Protein AF-A0A7R9FKN2-F1 (afdb_monomer_lite)

pLDDT: mean 71.21, std 12.27, range [41.28, 88.56]

Organism: NCBI:txid61484

Structure (mmCIF, N/CA/C/O backbone):
data_AF-A0A7R9FKN2-F1
#
_entry.id   AF-A0A7R9FKN2-F1
#
loop_
_atom_site.group_PDB
_atom_site.id
_atom_site.type_symbol
_atom_site.label_atom_id
_atom_site.label_alt_id
_atom_site.label_comp_id
_atom_site.label_asym_id
_atom_site.label_entity_id
_atom_site.label_seq_id
_atom_site.pdbx_PDB_ins_code
_atom_site.Cartn_x
_atom_site.Cartn_y
_atom_site.Cartn_z
_atom_site.occupancy
_atom_site.B_iso_or_equiv
_atom_site.auth_seq_id
_atom_site.auth_comp_id
_atom_site.auth_asym_id
_atom_site.auth_atom_id
_atom_site.pdbx_PDB_model_num
ATOM 1 N N . MET A 1 1 ? -2.241 -6.017 13.979 1.00 52.56 1 MET A N 1
ATOM 2 C CA . MET A 1 1 ? -1.971 -4.805 14.782 1.00 52.56 1 MET A CA 1
ATOM 3 C C . MET A 1 1 ? -3.211 -3.937 15.007 1.00 52.56 1 MET A C 1
ATOM 5 O O . MET A 1 1 ? -3.580 -3.817 16.165 1.00 52.56 1 MET A O 1
ATOM 9 N N . PRO A 1 2 ? -3.924 -3.404 13.993 1.00 55.41 2 PRO A N 1
ATOM 10 C CA . PRO A 1 2 ? -5.001 -2.427 14.234 1.00 55.41 2 PRO A CA 1
ATOM 11 C C . PRO A 1 2 ? -6.199 -2.957 15.043 1.00 55.41 2 PRO A C 1
ATOM 13 O O . PRO A 1 2 ? -6.817 -2.191 15.770 1.00 55.41 2 PRO A O 1
ATOM 16 N N . LEU A 1 3 ? -6.490 -4.261 14.986 1.00 52.19 3 LEU A N 1
ATOM 17 C CA . LEU A 1 3 ? -7.578 -4.884 15.758 1.00 52.19 3 LEU A CA 1
ATOM 18 C C . LEU A 1 3 ? -7.345 -4.896 17.279 1.00 52.19 3 LEU A C 1
ATOM 20 O O . LEU A 1 3 ? -8.307 -4.914 18.036 1.00 52.19 3 LEU A O 1
ATOM 24 N N . VAL A 1 4 ? -6.086 -4.888 17.727 1.00 61.94 4 VAL A N 1
ATOM 25 C CA . VAL A 1 4 ? -5.733 -5.059 19.151 1.00 61.94 4 VAL A CA 1
ATOM 26 C C . VAL A 1 4 ? -5.465 -3.720 19.840 1.00 61.94 4 VAL A C 1
ATOM 28 O O . VAL A 1 4 ? -5.570 -3.627 21.057 1.00 61.94 4 VAL A O 1
ATOM 31 N N . ILE A 1 5 ? -5.173 -2.668 19.064 1.00 65.81 5 ILE A N 1
ATOM 32 C CA . ILE A 1 5 ? -4.892 -1.322 19.585 1.00 65.81 5 ILE A CA 1
ATOM 33 C C . ILE A 1 5 ? -6.036 -0.809 20.470 1.00 65.81 5 ILE A C 1
ATOM 35 O O . ILE A 1 5 ? -5.740 -0.436 21.595 1.00 65.81 5 ILE A O 1
ATOM 39 N N . PRO A 1 6 ? -7.328 -0.866 20.078 1.00 65.69 6 PRO A N 1
ATOM 40 C CA . PRO A 1 6 ? -8.408 -0.380 20.940 1.00 65.69 6 PRO A CA 1
ATOM 41 C C . PRO A 1 6 ? -8.509 -1.111 22.287 1.00 65.69 6 PRO A C 1
ATOM 43 O O . PRO A 1 6 ? -8.896 -0.502 23.281 1.00 65.69 6 PRO A O 1
ATOM 46 N N . ALA A 1 7 ? -8.161 -2.404 22.325 1.00 69.00 7 ALA A N 1
ATOM 47 C CA . ALA A 1 7 ? -8.133 -3.184 23.560 1.00 69.00 7 ALA A CA 1
ATOM 48 C C . ALA A 1 7 ? -6.971 -2.744 24.463 1.00 69.00 7 ALA A C 1
ATOM 50 O O . ALA A 1 7 ? -7.195 -2.437 25.629 1.00 69.00 7 ALA A O 1
ATOM 51 N N . ILE A 1 8 ? -5.769 -2.602 23.894 1.00 70.56 8 ILE A N 1
ATOM 52 C CA . ILE A 1 8 ? -4.564 -2.135 24.597 1.00 70.56 8 ILE A CA 1
ATOM 53 C C . ILE A 1 8 ? -4.753 -0.710 25.130 1.00 70.56 8 ILE A C 1
ATOM 55 O O . ILE A 1 8 ? -4.439 -0.432 26.281 1.00 70.56 8 ILE A O 1
ATOM 59 N N . THR A 1 9 ? -5.310 0.189 24.316 1.00 74.50 9 THR A N 1
ATOM 60 C CA . THR A 1 9 ? -5.597 1.575 24.701 1.00 74.50 9 THR A CA 1
ATOM 61 C C . THR A 1 9 ? -6.512 1.641 25.914 1.00 74.50 9 THR A C 1
ATOM 63 O O . THR A 1 9 ? -6.293 2.448 26.809 1.00 74.50 9 THR A O 1
ATOM 66 N N . LYS A 1 10 ? -7.534 0.781 25.947 1.00 72.00 10 LYS A N 1
ATOM 67 C CA . LYS A 1 10 ? -8.496 0.727 27.045 1.00 72.00 10 LYS A CA 1
ATOM 68 C C . LYS A 1 10 ? -7.897 0.111 28.311 1.00 72.00 10 LYS A C 1
ATOM 70 O O . LYS A 1 10 ? -8.230 0.548 29.403 1.00 72.00 10 LYS A O 1
ATOM 75 N N . GLU A 1 11 ? -7.053 -0.906 28.168 1.00 76.12 11 GLU A N 1
ATOM 76 C CA . GLU A 1 11 ? -6.418 -1.605 29.291 1.00 76.12 11 GLU A CA 1
ATOM 77 C C . GLU A 1 11 ? -5.320 -0.766 29.961 1.00 76.12 11 GLU A C 1
ATOM 79 O O . GLU A 1 11 ? -5.152 -0.825 31.175 1.00 76.12 11 GLU A O 1
ATOM 84 N N . LEU A 1 12 ? -4.612 0.052 29.179 1.00 81.44 12 LEU A N 1
ATOM 85 C CA . LEU A 1 12 ? -3.505 0.896 29.638 1.00 81.44 12 LEU A CA 1
ATOM 86 C C . LEU A 1 12 ? -3.892 2.374 29.853 1.00 81.44 12 LEU A C 1
ATOM 88 O O . LEU A 1 12 ? -3.005 3.194 30.071 1.00 81.44 12 LEU A O 1
ATOM 92 N N . ASP A 1 13 ? -5.186 2.710 29.769 1.00 82.62 13 ASP A N 1
ATOM 93 C CA . ASP A 1 13 ? -5.737 4.077 29.872 1.00 82.62 13 ASP A CA 1
ATOM 94 C C . ASP A 1 13 ? -5.002 5.107 28.988 1.00 82.62 13 ASP A C 1
ATOM 96 O O . ASP A 1 13 ? -4.687 6.229 29.384 1.00 82.62 13 ASP A O 1
ATOM 100 N N . LEU A 1 14 ? -4.675 4.693 27.762 1.00 79.50 14 LEU A N 1
ATOM 101 C CA . LEU A 1 14 ? -3.908 5.500 26.817 1.00 79.50 14 LEU A CA 1
ATOM 102 C C . LEU A 1 14 ? -4.808 6.495 26.086 1.00 79.50 14 LEU A C 1
ATOM 104 O O . LEU A 1 14 ? -5.960 6.210 25.744 1.00 79.50 14 LEU A O 1
ATOM 108 N N . SER A 1 15 ? -4.255 7.657 25.740 1.00 80.75 15 SER A N 1
ATOM 109 C CA . SER A 1 15 ? -4.977 8.627 24.923 1.00 80.75 15 SER A CA 1
ATOM 110 C C . SER A 1 15 ? -5.136 8.141 23.471 1.00 80.75 15 SER A C 1
ATOM 112 O O . SER A 1 15 ? -4.435 7.243 22.977 1.00 80.75 15 SER A O 1
ATOM 114 N N . LYS A 1 16 ? -6.052 8.773 22.719 1.00 72.31 16 LYS A N 1
ATOM 115 C CA . LYS A 1 16 ? -6.162 8.533 21.266 1.00 72.31 16 LYS A CA 1
ATOM 116 C C . LYS A 1 16 ? -4.861 8.884 20.531 1.00 72.31 16 LYS A C 1
ATOM 118 O O . LYS A 1 16 ? -4.531 8.233 19.541 1.00 72.31 16 LYS A O 1
ATOM 123 N N . THR A 1 17 ? -4.105 9.850 21.050 1.00 72.38 17 THR A N 1
ATOM 124 C CA . THR A 1 17 ? -2.798 10.270 20.528 1.00 72.38 17 THR A CA 1
ATOM 125 C C . THR A 1 17 ? -1.719 9.211 20.766 1.00 72.38 17 THR A C 1
ATOM 127 O O . THR A 1 17 ? -0.961 8.888 19.850 1.00 72.38 17 THR A O 1
ATOM 130 N N . ASP A 1 18 ? -1.696 8.586 21.944 1.00 75.25 18 ASP A N 1
ATOM 131 C CA . ASP A 1 18 ? -0.751 7.505 22.270 1.00 75.25 18 ASP A CA 1
ATOM 132 C C . ASP A 1 18 ? -1.010 6.265 21.410 1.00 75.25 18 ASP A C 1
ATOM 134 O O . ASP A 1 18 ? -0.092 5.662 20.857 1.00 75.25 18 ASP A O 1
ATOM 138 N N . SER A 1 19 ? -2.287 5.944 21.201 1.00 70.81 19 SER A N 1
ATOM 139 C CA . SER A 1 19 ? -2.722 4.869 20.300 1.00 70.81 19 SER A CA 1
ATOM 140 C C . SER A 1 19 ? -2.257 5.114 18.861 1.00 70.81 19 SER A C 1
ATOM 142 O O . SER A 1 19 ? -1.774 4.201 18.188 1.00 70.81 19 SER A O 1
ATOM 144 N N . GLY A 1 20 ? -2.361 6.367 18.403 1.00 68.94 20 GLY A N 1
ATOM 145 C CA . GLY A 1 20 ? -1.835 6.811 17.113 1.00 68.94 20 GLY A CA 1
ATOM 146 C C . GLY A 1 20 ? -0.312 6.690 17.018 1.00 68.94 20 GLY A C 1
ATOM 147 O O . GLY A 1 20 ? 0.207 6.322 15.967 1.00 68.94 20 GLY A O 1
ATOM 148 N N . THR A 1 21 ? 0.402 6.921 18.122 1.00 75.31 21 THR A N 1
ATOM 149 C CA . THR A 1 21 ? 1.868 6.805 18.205 1.00 75.31 21 THR A CA 1
ATOM 150 C C . THR A 1 21 ? 2.336 5.347 18.187 1.00 75.31 21 THR A C 1
ATOM 152 O O . THR A 1 21 ? 3.293 4.992 17.502 1.00 75.31 21 THR A O 1
ATOM 155 N N . ILE A 1 22 ? 1.626 4.452 18.874 1.00 75.38 22 ILE A N 1
ATOM 156 C CA . ILE A 1 22 ? 1.906 3.013 18.799 1.00 75.38 22 ILE A CA 1
ATOM 157 C C . ILE A 1 22 ? 1.669 2.515 17.371 1.00 75.38 22 ILE A C 1
ATOM 159 O O . ILE A 1 22 ? 2.511 1.808 16.815 1.00 75.38 22 ILE A O 1
ATOM 163 N N . LEU A 1 23 ? 0.567 2.929 16.739 1.00 68.50 23 LEU A N 1
ATOM 164 C CA . LEU A 1 23 ? 0.281 2.567 15.353 1.00 68.50 23 LEU A CA 1
ATOM 165 C C . LEU A 1 23 ? 1.315 3.156 14.372 1.00 68.50 23 LEU A C 1
ATOM 167 O O . LEU A 1 23 ? 1.651 2.501 13.387 1.00 68.50 23 LEU A O 1
ATOM 171 N N . SER A 1 24 ? 1.870 4.343 14.652 1.00 66.88 24 SER A N 1
ATOM 172 C CA . SER A 1 24 ? 2.903 4.970 13.817 1.00 66.88 24 SER A CA 1
ATOM 173 C C . SER A 1 24 ? 4.270 4.284 13.900 1.00 66.88 24 SER A C 1
ATOM 175 O O . SER A 1 24 ? 5.000 4.268 12.909 1.00 66.88 24 SER A O 1
ATOM 177 N N . SER A 1 25 ? 4.605 3.645 15.026 1.00 73.06 25 SER A N 1
ATOM 178 C CA . SER A 1 25 ? 5.864 2.896 15.189 1.00 73.06 25 SER A CA 1
ATOM 179 C C . SER A 1 25 ? 6.046 1.783 14.143 1.00 73.06 25 SER A C 1
ATOM 181 O O . SER A 1 25 ? 7.155 1.557 13.653 1.00 73.06 25 SER A O 1
ATOM 183 N N . PHE A 1 26 ? 4.944 1.155 13.715 1.00 71.88 26 PHE A N 1
ATOM 184 C CA . PHE A 1 26 ? 4.935 0.173 12.629 1.00 71.88 26 PHE A CA 1
ATOM 185 C C . PHE A 1 26 ? 5.424 0.780 11.307 1.00 71.88 26 PHE A C 1
ATOM 187 O O . PHE A 1 26 ? 6.218 0.162 10.595 1.00 71.88 26 PHE A O 1
ATOM 194 N N . PHE A 1 27 ? 4.993 2.006 10.996 1.00 67.12 27 PHE A N 1
ATOM 195 C CA . PHE A 1 27 ? 5.366 2.681 9.755 1.00 67.12 27 PHE A CA 1
ATOM 196 C C . PHE A 1 27 ? 6.861 2.996 9.701 1.00 67.12 27 PHE A C 1
ATOM 198 O O . PHE A 1 27 ? 7.434 2.919 8.621 1.00 67.12 27 PHE A O 1
ATOM 205 N N . TRP A 1 28 ? 7.528 3.270 10.826 1.00 69.25 28 TRP A N 1
ATOM 206 C CA . TRP A 1 28 ? 8.980 3.491 10.842 1.00 69.25 28 TRP A CA 1
ATOM 207 C C . TRP A 1 28 ? 9.772 2.234 10.472 1.00 69.25 28 TRP A C 1
ATOM 209 O O . TRP A 1 28 ? 10.645 2.288 9.603 1.00 69.25 28 TRP A O 1
ATOM 219 N N . GLY A 1 29 ? 9.425 1.088 11.068 1.00 71.31 29 GLY A N 1
ATOM 220 C CA . GLY A 1 29 ? 10.040 -0.197 10.720 1.00 71.31 29 GLY A CA 1
ATOM 221 C C . GLY A 1 29 ? 9.761 -0.596 9.268 1.00 71.31 29 GLY A C 1
ATOM 222 O O . GLY A 1 29 ? 10.662 -1.019 8.541 1.00 71.31 29 GLY A O 1
ATOM 223 N N . TYR A 1 30 ? 8.526 -0.385 8.814 1.00 68.88 30 TYR A N 1
ATOM 224 C CA . TYR A 1 30 ? 8.124 -0.618 7.429 1.00 68.88 30 TYR A CA 1
ATOM 225 C C . TYR A 1 30 ? 8.898 0.267 6.440 1.00 68.88 30 TYR A C 1
ATOM 227 O O . TYR A 1 30 ? 9.483 -0.223 5.481 1.00 68.88 30 TYR A O 1
ATOM 235 N N . THR A 1 31 ? 8.978 1.568 6.706 1.00 72.06 31 THR A N 1
ATOM 236 C CA . THR A 1 31 ? 9.600 2.552 5.809 1.00 72.06 31 THR A CA 1
ATOM 237 C C . THR A 1 31 ? 11.090 2.283 5.605 1.00 72.06 31 THR A C 1
ATOM 239 O O . THR A 1 31 ? 11.576 2.343 4.476 1.00 72.06 31 THR A O 1
ATOM 242 N N . LEU A 1 32 ? 11.818 1.952 6.676 1.00 75.12 32 LEU A N 1
ATOM 243 C CA . LEU A 1 32 ? 13.253 1.658 6.601 1.00 75.12 32 LEU A CA 1
ATOM 244 C C . LEU A 1 32 ? 13.535 0.365 5.829 1.00 75.12 32 LEU A C 1
ATOM 246 O O . LEU A 1 32 ? 14.460 0.301 5.016 1.00 75.12 32 LEU A O 1
ATOM 250 N N . THR A 1 33 ? 12.721 -0.665 6.060 1.00 77.38 33 THR A N 1
ATOM 251 C CA . THR A 1 33 ? 12.911 -1.974 5.425 1.00 77.38 33 THR A CA 1
ATOM 252 C C . THR A 1 33 ? 12.540 -1.972 3.944 1.00 77.38 33 THR A C 1
ATOM 254 O O . THR A 1 33 ? 13.156 -2.706 3.178 1.00 77.38 33 THR A O 1
ATOM 257 N N . GLN A 1 34 ? 11.612 -1.118 3.506 1.00 76.25 34 GLN A N 1
ATOM 258 C CA . GLN A 1 34 ? 11.201 -1.011 2.100 1.00 76.25 34 GLN A CA 1
ATOM 259 C C . GLN A 1 34 ? 12.295 -0.422 1.199 1.00 76.25 34 GLN A C 1
ATOM 261 O O . GLN A 1 34 ? 12.598 -1.011 0.161 1.00 76.25 34 GLN A O 1
ATOM 266 N N . VAL A 1 35 ? 12.939 0.682 1.603 1.00 81.81 35 VAL A N 1
ATOM 267 C CA . VAL A 1 35 ? 14.046 1.281 0.827 1.00 81.81 35 VAL A CA 1
ATOM 268 C C . VAL A 1 35 ? 15.224 0.316 0.743 1.00 81.81 35 VAL A C 1
ATOM 270 O O . VAL A 1 35 ? 15.732 0.035 -0.343 1.00 81.81 35 VAL A O 1
ATOM 273 N N . PHE A 1 36 ? 15.638 -0.227 1.890 1.00 81.06 36 PHE A N 1
ATOM 274 C CA . PHE A 1 36 ? 16.771 -1.145 1.947 1.00 81.06 36 PHE A CA 1
ATOM 275 C C . PHE A 1 36 ? 16.477 -2.456 1.207 1.00 81.06 36 PHE A C 1
ATOM 277 O O . PHE A 1 36 ? 17.311 -2.945 0.447 1.00 81.06 36 PHE A O 1
ATOM 284 N N . GLY A 1 37 ? 15.270 -2.995 1.381 1.00 79.94 37 GLY A N 1
ATOM 285 C CA . GLY A 1 37 ? 14.802 -4.197 0.702 1.00 79.94 37 GLY A CA 1
ATOM 286 C C . GLY A 1 37 ? 14.730 -4.022 -0.811 1.00 79.94 37 GLY A C 1
ATOM 287 O O . GLY A 1 37 ? 15.182 -4.906 -1.534 1.00 79.94 37 GLY A O 1
ATOM 288 N N . GLY A 1 38 ? 14.233 -2.882 -1.299 1.00 80.75 38 GLY A N 1
ATOM 289 C CA . GLY A 1 38 ? 14.204 -2.551 -2.726 1.00 80.75 38 GLY A CA 1
ATOM 290 C C . GLY A 1 38 ? 15.600 -2.488 -3.342 1.00 80.75 38 GLY A C 1
ATOM 291 O O . GLY A 1 38 ? 15.873 -3.174 -4.326 1.00 80.75 38 GLY A O 1
ATOM 292 N N . TYR A 1 39 ? 16.511 -1.761 -2.693 1.00 81.62 39 TYR A N 1
ATOM 293 C CA . TYR A 1 39 ? 17.910 -1.669 -3.114 1.00 81.62 39 TYR A CA 1
ATOM 294 C C . TYR A 1 39 ? 18.615 -3.033 -3.142 1.00 81.62 39 TYR A C 1
ATOM 296 O O . TYR A 1 39 ? 19.327 -3.360 -4.094 1.00 81.62 39 TYR A O 1
ATOM 304 N N . LEU A 1 40 ? 18.415 -3.852 -2.105 1.00 82.69 40 LEU A N 1
ATOM 305 C CA . LEU A 1 40 ? 19.018 -5.179 -2.027 1.00 82.69 40 LEU A CA 1
ATOM 306 C C . LEU A 1 40 ? 18.433 -6.119 -3.093 1.00 82.69 40 LEU A C 1
ATOM 308 O O . LEU A 1 40 ? 19.180 -6.864 -3.728 1.00 82.69 40 LEU A O 1
ATOM 312 N N . SER A 1 41 ? 17.122 -6.040 -3.337 1.00 83.81 41 SER A N 1
ATOM 313 C CA . SER A 1 41 ? 16.421 -6.847 -4.345 1.00 83.81 41 SER A CA 1
ATOM 314 C C . SER A 1 41 ? 16.974 -6.627 -5.744 1.00 83.81 41 SER A C 1
ATOM 316 O O . SER A 1 41 ? 17.219 -7.601 -6.456 1.00 83.81 41 SER A O 1
ATOM 318 N N . ASP A 1 42 ? 17.254 -5.373 -6.098 1.00 84.00 42 ASP A N 1
ATOM 319 C CA . ASP A 1 42 ? 17.813 -5.033 -7.405 1.00 84.00 42 ASP A CA 1
ATOM 320 C C . ASP A 1 42 ? 19.258 -5.529 -7.582 1.00 84.00 42 ASP A C 1
ATOM 322 O O . ASP A 1 42 ? 19.683 -5.787 -8.705 1.00 84.00 42 ASP A O 1
ATOM 326 N N . ARG A 1 43 ? 20.026 -5.706 -6.493 1.00 83.06 43 ARG A N 1
ATOM 327 C CA . ARG A 1 43 ? 21.443 -6.113 -6.569 1.00 83.06 43 ARG A CA 1
ATOM 328 C C . ARG A 1 43 ? 21.693 -7.609 -6.479 1.00 83.06 43 ARG A C 1
ATOM 330 O O . ARG A 1 43 ? 22.541 -8.122 -7.202 1.00 83.06 43 ARG A O 1
ATOM 337 N N . ILE A 1 44 ? 21.035 -8.297 -5.549 1.00 82.31 44 ILE A N 1
ATOM 338 C CA . ILE A 1 44 ? 21.301 -9.725 -5.288 1.00 82.31 44 ILE A CA 1
ATOM 339 C C . ILE A 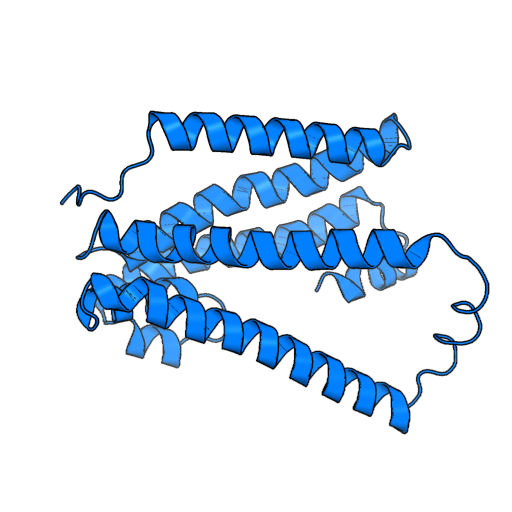1 44 ? 20.171 -10.643 -5.769 1.00 82.31 44 ILE A C 1
ATOM 341 O O . ILE A 1 44 ? 20.295 -11.868 -5.670 1.00 82.31 44 ILE A O 1
ATOM 345 N N . GLY A 1 45 ? 19.113 -10.054 -6.336 1.00 77.88 45 GLY A N 1
ATOM 346 C CA . GLY A 1 45 ? 17.935 -10.725 -6.868 1.00 77.88 45 GLY A CA 1
ATOM 347 C C . GLY A 1 45 ? 16.833 -10.870 -5.820 1.00 77.88 45 GLY A C 1
ATOM 348 O O . GLY A 1 45 ? 17.058 -11.413 -4.735 1.00 77.88 45 GLY A O 1
ATOM 349 N N . GLY A 1 46 ? 15.612 -10.449 -6.171 1.00 74.25 46 GLY A N 1
ATOM 350 C CA . GLY A 1 46 ? 14.461 -10.459 -5.261 1.00 74.25 46 GLY A CA 1
ATOM 351 C C . GLY A 1 46 ? 14.140 -11.835 -4.661 1.00 74.25 46 GLY A C 1
ATOM 352 O O . GLY A 1 46 ? 13.706 -11.909 -3.519 1.00 74.25 46 GLY A O 1
ATOM 353 N N . HIS A 1 47 ? 14.438 -12.945 -5.347 1.00 74.88 47 HIS A N 1
ATOM 354 C CA . HIS A 1 47 ? 14.172 -14.295 -4.823 1.00 74.88 47 HIS A CA 1
ATOM 355 C C . HIS A 1 47 ? 14.967 -14.597 -3.544 1.00 74.88 47 HIS A C 1
ATOM 357 O O . HIS A 1 47 ? 14.420 -15.169 -2.603 1.00 74.88 47 HIS A O 1
ATOM 363 N N . LYS A 1 48 ? 16.237 -14.170 -3.470 1.00 79.56 48 LYS A N 1
ATOM 364 C CA . LYS A 1 48 ? 17.075 -14.360 -2.272 1.00 79.56 48 LYS A CA 1
ATOM 365 C C . LYS A 1 48 ? 16.595 -13.483 -1.127 1.00 79.56 48 LYS A C 1
ATOM 367 O O . LYS A 1 48 ? 16.602 -13.912 0.021 1.00 79.56 48 LYS A O 1
ATOM 372 N N . VAL A 1 49 ? 16.159 -12.269 -1.455 1.00 79.81 49 VAL A N 1
ATOM 373 C CA . VAL A 1 49 ? 15.669 -11.292 -0.481 1.00 79.81 49 VAL A CA 1
ATOM 374 C C . VAL A 1 49 ? 14.320 -11.724 0.106 1.00 79.81 49 VAL A C 1
ATOM 376 O O . VAL A 1 49 ? 14.146 -11.624 1.314 1.00 79.81 49 VAL A O 1
ATOM 379 N N . ILE A 1 50 ? 13.413 -12.301 -0.695 1.00 76.81 50 ILE A N 1
ATOM 380 C CA . ILE A 1 50 ? 12.140 -12.878 -0.215 1.00 76.81 50 ILE A CA 1
ATOM 381 C C . ILE A 1 50 ? 12.389 -14.030 0.752 1.00 76.81 50 ILE A C 1
ATOM 383 O O . ILE A 1 50 ? 11.813 -14.051 1.833 1.00 76.81 50 ILE A O 1
ATOM 387 N N . ILE A 1 51 ? 13.254 -14.978 0.382 1.00 76.44 51 ILE A N 1
ATOM 388 C CA . ILE A 1 51 ? 13.559 -16.138 1.234 1.00 76.44 51 ILE A CA 1
ATOM 389 C C . ILE A 1 51 ? 14.183 -15.685 2.560 1.00 76.44 51 ILE A C 1
ATOM 391 O O . ILE A 1 51 ? 13.891 -16.253 3.609 1.00 76.44 51 ILE A O 1
ATOM 395 N N . ALA A 1 52 ? 15.017 -14.645 2.524 1.00 69.06 52 ALA A N 1
ATOM 396 C CA . ALA A 1 52 ? 15.683 -14.115 3.706 1.00 69.06 52 ALA A CA 1
ATOM 397 C C . ALA A 1 52 ? 14.766 -13.301 4.634 1.00 69.06 52 ALA A C 1
ATOM 399 O O . ALA A 1 52 ? 15.160 -13.019 5.765 1.00 69.06 52 ALA A O 1
ATOM 400 N N . ALA A 1 53 ? 13.573 -12.895 4.195 1.00 65.69 53 ALA A N 1
ATOM 401 C CA . ALA A 1 53 ? 12.808 -11.890 4.911 1.00 65.69 53 ALA A CA 1
ATOM 402 C C . ALA A 1 53 ? 11.340 -12.258 5.119 1.00 65.69 53 ALA A C 1
ATOM 404 O O . ALA A 1 53 ? 10.532 -12.353 4.196 1.00 65.69 53 ALA A O 1
ATOM 405 N N . ALA A 1 54 ? 10.970 -12.332 6.394 1.00 59.12 54 ALA A N 1
ATOM 406 C CA . ALA A 1 54 ? 9.588 -12.388 6.823 1.00 59.12 54 ALA A CA 1
ATOM 407 C C . ALA A 1 54 ? 8.917 -11.018 6.596 1.00 59.12 54 ALA A C 1
ATOM 409 O O . ALA A 1 5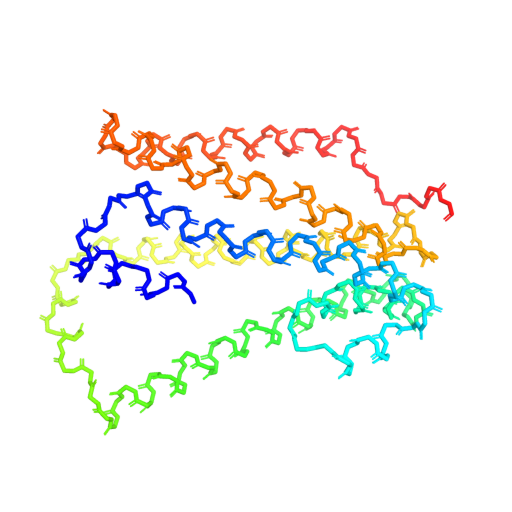4 ? 9.152 -10.056 7.324 1.00 59.12 54 ALA A O 1
ATOM 410 N N . ILE A 1 55 ? 8.057 -10.937 5.578 1.00 55.47 55 ILE A N 1
ATOM 411 C CA . ILE A 1 55 ? 6.963 -9.957 5.413 1.00 55.47 55 ILE A CA 1
ATOM 412 C C . ILE A 1 55 ? 7.379 -8.516 5.024 1.00 55.47 55 ILE A C 1
ATOM 414 O O . ILE A 1 55 ? 6.708 -7.906 4.194 1.00 55.47 55 ILE A O 1
ATOM 418 N N . GLY A 1 56 ? 8.493 -7.970 5.523 1.00 60.41 56 GLY A N 1
ATOM 419 C CA . GLY A 1 56 ? 8.854 -6.551 5.338 1.00 60.41 56 GLY A CA 1
ATOM 420 C C . GLY A 1 56 ? 9.348 -6.146 3.942 1.00 60.41 56 GLY A C 1
ATOM 421 O O . GLY A 1 56 ? 9.155 -5.006 3.535 1.00 60.41 56 GLY A O 1
ATOM 422 N N . VAL A 1 57 ? 9.942 -7.068 3.179 1.00 69.06 57 VAL A N 1
ATOM 423 C CA . VAL A 1 57 ? 10.562 -6.787 1.859 1.00 69.06 57 VAL A CA 1
ATOM 424 C C . VAL A 1 57 ? 9.905 -7.554 0.709 1.00 69.06 57 VAL A C 1
ATOM 426 O O . VAL A 1 57 ? 10.387 -7.514 -0.422 1.00 69.06 57 VAL A O 1
ATOM 429 N N . HIS A 1 58 ? 8.802 -8.249 0.989 1.00 75.19 58 HIS A N 1
ATOM 430 C CA . HIS A 1 58 ? 8.109 -9.095 0.021 1.00 75.19 58 HIS A CA 1
ATOM 431 C C . HIS A 1 58 ? 7.692 -8.307 -1.233 1.00 75.19 58 HIS A C 1
ATOM 433 O O . HIS A 1 58 ? 7.987 -8.719 -2.351 1.00 75.19 58 HIS A O 1
ATOM 439 N N . PHE A 1 59 ? 7.085 -7.127 -1.055 1.00 74.06 59 PHE A N 1
ATOM 440 C CA . PHE A 1 59 ? 6.578 -6.310 -2.164 1.00 74.06 59 PHE A CA 1
ATOM 441 C C . PHE A 1 59 ? 7.679 -5.722 -3.079 1.00 74.06 59 PHE A C 1
ATOM 443 O O . PHE A 1 59 ? 7.598 -5.962 -4.285 1.00 74.06 59 PHE A O 1
ATOM 450 N N . PRO A 1 60 ? 8.741 -5.049 -2.577 1.00 74.25 60 PRO A N 1
ATOM 451 C CA . PRO A 1 60 ? 9.852 -4.596 -3.426 1.00 74.25 60 PRO A CA 1
ATOM 452 C C . PRO A 1 60 ? 10.567 -5.740 -4.149 1.00 74.25 60 PRO A C 1
ATOM 454 O O . PRO A 1 60 ? 10.926 -5.616 -5.320 1.00 74.25 60 PRO A O 1
ATOM 457 N N . SER A 1 61 ? 10.743 -6.872 -3.465 1.00 79.50 61 SER A N 1
ATOM 458 C CA . SER A 1 61 ? 11.430 -8.030 -4.036 1.00 79.50 61 SER A CA 1
ATOM 459 C C . SER A 1 61 ? 10.629 -8.680 -5.159 1.00 79.50 61 SER A C 1
ATOM 461 O O . SER A 1 61 ? 11.204 -9.072 -6.174 1.00 79.50 61 SER A O 1
ATOM 463 N N . MET A 1 62 ? 9.304 -8.772 -5.005 1.00 78.44 62 MET A N 1
ATOM 464 C CA . MET A 1 62 ? 8.428 -9.238 -6.077 1.00 78.44 62 MET A CA 1
ATOM 465 C C . MET A 1 62 ? 8.419 -8.274 -7.259 1.00 78.44 62 MET A C 1
ATOM 467 O O . MET A 1 62 ? 8.557 -8.746 -8.378 1.00 78.44 62 MET A O 1
ATOM 471 N N . SER A 1 63 ? 8.341 -6.957 -7.023 1.00 79.75 63 SER A N 1
ATOM 472 C CA . SER A 1 63 ? 8.423 -5.936 -8.083 1.00 79.75 63 SER A CA 1
ATOM 473 C C . SER A 1 63 ? 9.693 -6.090 -8.938 1.00 79.75 63 SER A C 1
ATOM 475 O O . SER A 1 63 ? 9.633 -6.075 -10.168 1.00 79.75 63 SER A O 1
ATOM 477 N N . SER A 1 64 ? 10.837 -6.331 -8.286 1.00 79.81 64 SER A N 1
ATOM 478 C CA . SER A 1 64 ? 12.128 -6.583 -8.948 1.00 79.81 64 SER A CA 1
ATOM 479 C C . SER A 1 64 ? 12.141 -7.898 -9.740 1.00 79.81 64 SER A C 1
ATOM 481 O O . SER A 1 64 ? 12.591 -7.949 -10.884 1.00 79.81 64 SER A O 1
ATOM 483 N N . LEU A 1 65 ? 11.590 -8.977 -9.174 1.00 81.31 65 LEU A N 1
ATOM 484 C CA . LEU A 1 65 ? 11.493 -10.268 -9.862 1.00 81.31 65 LEU A CA 1
ATOM 485 C C . LEU A 1 65 ? 10.579 -10.217 -11.086 1.00 81.31 65 LEU A C 1
ATOM 487 O O . LEU A 1 65 ? 10.930 -10.762 -12.131 1.00 81.31 65 LEU A O 1
ATOM 491 N N . THR A 1 66 ? 9.411 -9.590 -10.973 1.00 81.75 66 THR A N 1
ATOM 492 C CA . THR A 1 66 ? 8.448 -9.512 -12.074 1.00 81.75 66 THR A CA 1
ATOM 493 C C . THR A 1 66 ? 8.951 -8.608 -13.188 1.00 81.75 66 THR A C 1
ATOM 495 O O . THR A 1 66 ? 8.764 -8.948 -14.353 1.00 81.75 66 THR A O 1
ATOM 498 N N . SER A 1 67 ? 9.662 -7.517 -12.875 1.00 80.25 67 SER A N 1
ATOM 499 C CA . SER A 1 67 ? 10.217 -6.657 -13.924 1.00 80.25 67 SER A CA 1
ATOM 500 C C . SER A 1 67 ? 11.290 -7.365 -14.757 1.00 80.25 67 SER A C 1
ATOM 502 O O . SER A 1 67 ? 11.404 -7.100 -15.952 1.00 80.25 67 SER A O 1
ATOM 504 N N . GLN A 1 68 ? 12.045 -8.287 -14.151 1.00 79.56 68 GLN A N 1
ATOM 505 C CA . GLN A 1 68 ? 13.109 -9.038 -14.823 1.00 79.56 68 GLN A CA 1
ATOM 506 C C . GLN A 1 68 ? 12.602 -10.260 -15.600 1.00 79.56 68 GLN A C 1
ATOM 508 O O . GLN A 1 68 ? 13.206 -10.621 -16.606 1.00 79.56 68 GLN A O 1
ATOM 513 N N . ASN A 1 69 ? 11.527 -10.908 -15.132 1.00 79.75 69 ASN A N 1
ATOM 514 C CA . ASN A 1 69 ? 11.105 -12.218 -15.645 1.00 79.75 69 ASN A CA 1
ATOM 515 C C . ASN A 1 69 ? 9.777 -12.207 -16.419 1.00 79.75 69 ASN A C 1
ATOM 517 O O . ASN A 1 69 ? 9.502 -13.176 -17.122 1.00 79.75 69 ASN A O 1
ATOM 521 N N . LEU A 1 70 ? 8.951 -11.159 -16.302 1.00 81.81 70 LEU A N 1
ATOM 522 C CA . LEU A 1 70 ? 7.662 -11.062 -16.997 1.00 81.81 70 LEU A CA 1
ATOM 523 C C . LEU A 1 70 ? 7.674 -9.994 -18.092 1.00 81.81 70 LEU A C 1
ATOM 525 O O . LEU A 1 70 ? 8.215 -8.895 -17.918 1.00 81.81 70 LEU A O 1
ATOM 529 N N . ILE A 1 71 ? 6.993 -10.316 -19.194 1.00 81.50 71 ILE A N 1
ATOM 530 C CA . ILE A 1 71 ? 6.732 -9.405 -20.311 1.00 81.50 71 ILE A CA 1
ATOM 531 C C . ILE A 1 71 ? 5.764 -8.309 -19.838 1.00 81.50 71 ILE A C 1
ATOM 533 O O . ILE A 1 71 ? 4.832 -8.587 -19.086 1.00 81.50 71 ILE A O 1
ATOM 537 N N . GLU A 1 72 ? 5.973 -7.061 -20.275 1.00 73.88 72 GLU A N 1
ATOM 538 C CA . GLU A 1 72 ? 5.225 -5.867 -19.832 1.00 73.88 72 GLU A CA 1
ATOM 539 C C . GLU A 1 72 ? 3.697 -6.061 -19.856 1.00 73.88 72 GLU A C 1
ATOM 541 O O . GLU A 1 72 ? 3.019 -5.781 -18.869 1.00 73.88 72 GLU A O 1
ATOM 546 N N . SER A 1 73 ? 3.164 -6.663 -20.925 1.00 75.50 73 SER A N 1
ATOM 547 C CA . SER A 1 73 ? 1.729 -6.940 -21.089 1.00 75.50 73 SER A CA 1
ATOM 548 C C . SER A 1 73 ? 1.150 -7.937 -20.077 1.00 75.50 73 SER A C 1
ATOM 550 O O . SER A 1 73 ? -0.059 -7.959 -19.859 1.00 75.50 73 SER A O 1
ATOM 552 N N . GLU A 1 74 ? 1.982 -8.781 -19.467 1.00 80.44 74 GLU A N 1
ATOM 553 C CA . GLU A 1 74 ? 1.553 -9.843 -18.548 1.00 80.44 74 GLU A CA 1
ATOM 554 C C . GLU A 1 74 ? 1.614 -9.411 -17.075 1.00 80.44 74 GLU A C 1
ATOM 556 O O . GLU A 1 74 ? 0.962 -10.018 -16.221 1.00 80.44 74 GLU A O 1
ATOM 561 N N . ARG A 1 75 ? 2.352 -8.337 -16.762 1.00 77.12 75 ARG A N 1
ATOM 562 C CA . ARG A 1 75 ? 2.597 -7.873 -15.385 1.00 77.12 75 ARG A CA 1
ATOM 563 C C . ARG A 1 75 ? 1.312 -7.483 -14.659 1.00 77.12 75 ARG A C 1
ATOM 565 O O . ARG A 1 75 ? 1.110 -7.889 -13.516 1.00 77.12 75 ARG A O 1
ATOM 572 N N . ALA A 1 76 ? 0.422 -6.749 -15.330 1.00 73.81 76 ALA A N 1
ATOM 573 C CA . ALA A 1 76 ? -0.858 -6.328 -14.757 1.00 73.81 76 ALA A CA 1
ATOM 574 C C . ALA A 1 76 ? -1.760 -7.527 -14.418 1.00 73.81 76 ALA A C 1
ATOM 576 O O . ALA A 1 76 ? -2.363 -7.573 -13.343 1.00 73.81 76 ALA A O 1
ATOM 577 N N . SER A 1 77 ? -1.805 -8.531 -15.298 1.00 77.69 77 SER A N 1
ATOM 578 C CA . SER A 1 77 ? -2.560 -9.769 -15.079 1.00 77.69 77 SER A CA 1
ATOM 579 C C . SER A 1 77 ? -1.977 -10.588 -13.927 1.00 77.69 77 SER A C 1
ATOM 581 O O . SER A 1 77 ? -2.720 -11.039 -13.057 1.00 77.69 77 SER A O 1
ATOM 583 N N . PHE A 1 78 ? -0.649 -10.722 -13.867 1.00 79.00 78 PHE A N 1
ATOM 584 C CA . PHE A 1 78 ? 0.039 -11.420 -12.781 1.00 79.00 78 PHE A CA 1
ATOM 585 C C . PHE A 1 78 ? -0.241 -10.775 -11.414 1.00 79.00 78 PHE A C 1
ATOM 587 O O . PHE A 1 78 ? -0.625 -11.470 -10.472 1.00 79.00 78 PHE A O 1
ATOM 594 N N . PHE A 1 79 ? -0.128 -9.446 -11.306 1.00 70.38 79 PHE A N 1
ATOM 595 C CA . PHE A 1 79 ? -0.438 -8.729 -10.063 1.00 70.38 79 PHE A CA 1
ATOM 596 C C . PHE A 1 79 ? -1.924 -8.770 -9.709 1.00 70.38 79 PHE A C 1
ATOM 598 O O . PHE A 1 79 ? -2.253 -8.882 -8.531 1.00 70.38 79 PHE A O 1
ATOM 605 N N . SER A 1 80 ? -2.821 -8.752 -10.697 1.00 67.75 80 SER A N 1
ATOM 606 C CA . SER A 1 80 ? -4.257 -8.921 -10.451 1.00 67.75 80 SER A CA 1
ATOM 607 C C . SER A 1 80 ? -4.543 -10.280 -9.806 1.00 67.75 80 SER A C 1
ATOM 609 O O . SER A 1 80 ? -5.198 -10.336 -8.769 1.00 67.75 80 SER A O 1
ATOM 611 N N . ILE A 1 81 ? -3.971 -11.365 -10.343 1.00 74.38 81 ILE A N 1
ATOM 612 C CA . ILE A 1 81 ? -4.096 -12.719 -9.777 1.00 74.38 81 ILE A CA 1
ATOM 613 C C . ILE A 1 81 ? -3.509 -12.777 -8.362 1.00 74.38 81 ILE A C 1
ATOM 615 O O . ILE A 1 81 ? -4.132 -13.316 -7.448 1.00 74.38 81 ILE A O 1
ATOM 619 N N . LEU A 1 82 ? -2.332 -12.190 -8.158 1.00 67.38 82 LEU A N 1
ATOM 620 C CA . LEU A 1 82 ? -1.653 -12.157 -6.866 1.00 67.38 82 LEU A CA 1
ATOM 621 C C . LEU A 1 82 ? -2.456 -11.395 -5.796 1.00 67.38 82 LEU A C 1
ATOM 623 O O . LEU A 1 82 ? -2.602 -11.868 -4.667 1.00 67.38 82 LEU A O 1
ATOM 627 N N . MET A 1 83 ? -3.018 -10.236 -6.146 1.00 66.44 83 MET A N 1
ATOM 628 C CA . MET A 1 83 ? -3.849 -9.426 -5.251 1.00 66.44 83 MET A CA 1
ATOM 629 C C . MET A 1 83 ? -5.194 -10.097 -4.967 1.00 66.44 83 MET A C 1
ATOM 631 O O . MET A 1 83 ? -5.640 -10.099 -3.819 1.00 66.44 83 MET A O 1
ATOM 635 N N . SER A 1 84 ? -5.807 -10.743 -5.964 1.00 61.84 84 SER A N 1
ATOM 636 C CA . SER A 1 84 ? -6.975 -11.604 -5.751 1.00 61.84 84 SER A CA 1
ATOM 637 C C . SER A 1 84 ? -6.651 -12.775 -4.821 1.00 61.84 84 SER A C 1
ATOM 639 O O . SER A 1 84 ? -7.459 -13.094 -3.955 1.00 61.84 84 SER A O 1
ATOM 641 N N . GLY A 1 85 ? -5.454 -13.361 -4.924 1.00 60.62 85 GLY A N 1
ATOM 642 C CA . GLY A 1 85 ? -4.957 -14.395 -4.014 1.00 60.62 85 GLY A CA 1
ATOM 643 C C . GLY A 1 85 ? -4.759 -13.898 -2.581 1.00 60.62 85 GLY A C 1
ATOM 644 O O . GLY A 1 85 ? -5.081 -14.615 -1.641 1.00 60.62 85 GLY A O 1
ATOM 645 N N . SER A 1 86 ? -4.312 -12.653 -2.393 1.00 62.81 86 SER A N 1
ATOM 646 C CA . SER A 1 86 ? -4.233 -12.002 -1.076 1.00 62.81 86 SER A CA 1
ATOM 647 C C . SER A 1 86 ? -5.620 -11.710 -0.490 1.00 62.81 86 SER A C 1
ATOM 649 O O . SER A 1 86 ? -5.864 -11.974 0.688 1.00 62.81 86 SER A O 1
ATOM 651 N N . ALA A 1 87 ? -6.569 -11.238 -1.307 1.00 56.34 87 ALA A N 1
ATOM 652 C CA . ALA A 1 87 ? -7.955 -11.024 -0.889 1.00 56.34 87 ALA A CA 1
ATOM 653 C C . ALA A 1 87 ? -8.650 -12.349 -0.533 1.00 56.34 87 ALA A C 1
ATOM 655 O O . ALA A 1 87 ? -9.314 -12.444 0.498 1.00 56.34 87 ALA A O 1
ATOM 656 N N . PHE A 1 88 ? -8.427 -13.396 -1.330 1.00 52.28 88 PHE A N 1
ATOM 657 C CA . PHE A 1 88 ? -8.890 -14.753 -1.057 1.00 52.28 88 PHE A CA 1
ATOM 658 C C . PHE A 1 88 ? -8.213 -15.344 0.183 1.00 52.28 88 PHE A C 1
ATOM 660 O O . PHE A 1 88 ? -8.881 -15.923 1.026 1.00 52.28 88 PHE A O 1
ATOM 667 N N . GLY A 1 89 ? -6.908 -15.142 0.359 1.00 47.88 89 GLY A N 1
ATOM 668 C CA . GLY A 1 89 ? -6.175 -15.540 1.558 1.00 47.88 89 GLY A CA 1
ATOM 669 C C . GLY A 1 89 ? -6.680 -14.821 2.804 1.00 47.88 89 GLY A C 1
ATOM 670 O O . GLY A 1 89 ? -6.853 -15.452 3.838 1.00 47.88 89 GLY A O 1
ATOM 671 N N . THR A 1 90 ? -7.009 -13.534 2.708 1.00 55.66 90 THR A N 1
ATOM 672 C CA . THR A 1 90 ? -7.653 -12.772 3.788 1.00 55.66 90 THR A CA 1
ATOM 673 C C . THR A 1 90 ? -9.046 -13.313 4.090 1.00 55.66 90 THR A C 1
ATOM 675 O O . THR A 1 90 ? -9.392 -13.465 5.258 1.00 55.66 90 THR A O 1
ATOM 678 N N . LEU A 1 91 ? -9.820 -13.664 3.058 1.00 54.78 91 LEU A N 1
ATOM 679 C CA . LEU A 1 91 ? -11.125 -14.303 3.202 1.00 54.78 91 LEU A CA 1
ATOM 680 C C . LEU A 1 91 ? -10.989 -15.644 3.930 1.00 54.78 91 LEU A C 1
ATOM 682 O O . LEU A 1 91 ? -11.646 -15.845 4.941 1.00 54.78 91 LEU A O 1
ATOM 686 N N . VAL A 1 92 ? -10.075 -16.507 3.475 1.00 54.06 92 VAL A N 1
ATOM 687 C CA . VAL A 1 92 ? -9.796 -17.833 4.041 1.00 54.06 92 VAL A CA 1
ATOM 688 C C . VAL A 1 92 ? -9.277 -17.723 5.472 1.00 54.06 92 VAL A C 1
ATOM 690 O O . VAL A 1 92 ? -9.760 -18.434 6.348 1.00 54.06 92 VAL A O 1
ATOM 693 N N . THR A 1 93 ? -8.355 -16.800 5.742 1.00 52.44 93 THR A N 1
ATOM 694 C CA . THR A 1 93 ? -7.811 -16.541 7.086 1.00 52.44 93 THR A CA 1
ATOM 695 C C . THR A 1 93 ? -8.875 -15.934 8.001 1.00 52.44 93 THR A C 1
ATOM 697 O O . THR A 1 93 ? -8.915 -16.256 9.182 1.00 52.44 93 THR A O 1
ATOM 700 N N . GLY A 1 94 ? -9.783 -15.113 7.467 1.00 49.78 94 GLY A N 1
ATOM 701 C CA . GLY A 1 94 ? -10.942 -14.578 8.181 1.00 49.78 94 GLY A CA 1
ATOM 702 C C . GLY A 1 94 ? -11.995 -15.645 8.487 1.00 49.78 94 GLY A C 1
ATOM 703 O O . GLY A 1 94 ? -12.530 -15.670 9.594 1.00 49.78 94 GLY A O 1
ATOM 704 N N . THR A 1 95 ? -12.248 -16.576 7.563 1.00 55.25 95 THR A N 1
ATOM 705 C CA . THR A 1 95 ? -13.149 -17.719 7.780 1.00 55.25 95 THR A CA 1
ATOM 706 C C . THR A 1 95 ? -12.543 -18.770 8.698 1.00 55.25 95 THR A C 1
ATOM 708 O O . THR A 1 95 ? -13.246 -19.265 9.563 1.00 55.25 95 THR A O 1
ATOM 711 N N . LEU A 1 96 ? -11.247 -19.079 8.587 1.00 46.25 96 LEU A N 1
ATOM 712 C CA . LEU A 1 96 ? -10.544 -19.984 9.505 1.00 46.25 96 LEU A CA 1
ATOM 713 C C . LEU A 1 96 ? -10.381 -19.344 10.888 1.00 46.25 96 LEU A C 1
ATOM 715 O O . LEU A 1 96 ? -10.551 -20.020 11.894 1.00 46.25 96 LEU A O 1
ATOM 719 N N . GLY A 1 97 ? -10.131 -18.033 10.949 1.00 47.62 97 GLY A N 1
ATOM 720 C CA . GLY A 1 97 ? -10.150 -17.249 12.183 1.00 47.62 97 GLY A CA 1
ATOM 721 C C . GLY A 1 97 ? -11.536 -17.207 12.829 1.00 47.62 97 GLY A C 1
ATOM 722 O O . GLY A 1 97 ? -11.629 -17.317 14.047 1.00 47.62 97 GLY A O 1
ATOM 723 N N . SER A 1 98 ? -12.607 -17.145 12.026 1.00 52.09 98 SER A N 1
ATOM 724 C CA . SER A 1 98 ? -13.992 -17.310 12.501 1.00 52.09 98 SER A CA 1
ATOM 725 C C . SER A 1 98 ? -14.265 -18.734 12.974 1.00 52.09 98 SER A C 1
ATOM 727 O O . SER A 1 98 ? -14.861 -18.911 14.020 1.00 52.09 98 SER A O 1
ATOM 729 N N . PHE A 1 99 ? -13.746 -19.752 12.289 1.00 56.62 99 PHE A N 1
ATOM 730 C CA . PHE A 1 99 ? -13.894 -21.154 12.690 1.00 56.62 99 PHE A CA 1
ATOM 731 C C . PHE A 1 99 ? -13.199 -21.448 14.032 1.00 56.62 99 PHE A C 1
ATOM 733 O O . PHE A 1 99 ? -13.699 -22.212 14.854 1.00 56.62 99 PHE A O 1
ATOM 740 N N . VAL A 1 100 ? -12.056 -20.804 14.286 1.00 55.19 100 VAL A N 1
ATOM 741 C CA . VAL A 1 100 ? -11.375 -20.822 15.590 1.00 55.19 100 VAL A CA 1
ATOM 742 C C . VAL A 1 100 ? -12.195 -20.065 16.645 1.00 55.19 100 VAL A C 1
ATOM 744 O O . VAL A 1 100 ? -12.290 -20.518 17.782 1.00 55.19 100 VAL A O 1
ATOM 747 N N . LEU A 1 101 ? -12.852 -18.964 16.273 1.00 48.44 101 LEU A N 1
ATOM 748 C CA . LEU A 1 101 ? -13.809 -18.255 17.129 1.00 48.44 101 LEU A CA 1
ATOM 749 C C . LEU A 1 101 ? -15.017 -19.143 17.496 1.00 48.44 101 LEU A C 1
ATOM 751 O O . LEU A 1 101 ? -15.453 -19.150 18.645 1.00 48.44 101 LEU A O 1
ATOM 755 N N . ASP A 1 102 ? -15.520 -19.924 16.538 1.00 53.69 102 ASP A N 1
ATOM 756 C CA . ASP A 1 102 ? -16.739 -20.733 16.643 1.00 53.69 102 ASP A CA 1
ATOM 757 C C . ASP A 1 102 ? -16.597 -21.921 17.600 1.00 53.69 102 ASP A C 1
ATOM 759 O O . ASP A 1 102 ? -17.512 -22.204 18.376 1.00 53.69 102 ASP A O 1
ATOM 763 N N . TYR A 1 103 ? -15.439 -22.586 17.590 1.00 52.72 103 TYR A N 1
ATOM 764 C CA . TYR A 1 103 ? -15.187 -23.780 18.405 1.00 52.72 103 TYR A CA 1
ATOM 765 C C . TYR A 1 103 ? -14.489 -23.490 19.748 1.00 52.72 103 TYR A C 1
ATOM 767 O O . TYR A 1 103 ? -14.575 -24.321 20.652 1.00 52.72 103 TYR A O 1
ATOM 775 N N . PHE A 1 104 ? -13.843 -22.323 19.913 1.00 58.66 104 PHE A N 1
ATOM 776 C CA . PHE A 1 104 ? -13.172 -21.917 21.163 1.00 58.66 104 PHE A CA 1
ATOM 777 C C . PHE A 1 104 ? -13.842 -20.733 21.906 1.00 58.66 104 PHE A C 1
ATOM 779 O O . PHE A 1 104 ? -13.523 -20.516 23.074 1.00 58.66 104 PHE A O 1
ATOM 786 N N . GLY A 1 105 ? -14.802 -20.015 21.296 1.00 46.09 105 GLY A N 1
ATOM 787 C CA . GLY A 1 105 ? -15.723 -19.075 21.964 1.00 46.09 105 GLY A CA 1
ATOM 788 C C . GLY A 1 105 ? -15.849 -17.672 21.334 1.00 46.09 105 GLY A C 1
ATOM 789 O O . GLY A 1 105 ? -14.928 -16.863 21.404 1.00 46.09 105 GLY A O 1
ATOM 790 N N . TRP A 1 106 ? -17.043 -17.355 20.809 1.00 48.41 106 TRP A N 1
ATOM 791 C CA . TRP A 1 106 ? -17.463 -16.092 20.163 1.00 48.41 106 TRP A CA 1
ATOM 792 C C . TRP A 1 106 ? -18.556 -15.319 20.935 1.00 48.41 106 TRP A C 1
ATOM 794 O O . TRP A 1 106 ? -19.134 -14.358 20.423 1.00 48.41 106 TRP A O 1
ATOM 804 N N . GLN A 1 107 ? -18.889 -15.740 22.159 1.00 42.75 107 GLN A N 1
ATOM 805 C CA . GLN A 1 107 ? -20.262 -15.747 22.696 1.00 42.75 107 GLN A CA 1
ATOM 806 C C . GLN A 1 107 ? -20.998 -14.387 22.788 1.00 42.75 107 GLN A C 1
ATOM 808 O O . GLN A 1 107 ? -22.223 -14.368 22.885 1.00 42.75 107 GLN A O 1
ATOM 813 N N . ALA A 1 108 ? -20.307 -13.246 22.742 1.00 48.19 108 ALA A N 1
ATOM 814 C CA . ALA A 1 108 ? -20.900 -11.907 22.864 1.00 48.19 108 ALA A CA 1
ATOM 815 C C . ALA A 1 108 ? -21.164 -11.200 21.520 1.00 48.19 108 ALA A C 1
ATOM 817 O O . ALA A 1 108 ? -21.874 -10.197 21.478 1.00 48.19 108 ALA A O 1
ATOM 818 N N . VAL A 1 109 ? -20.594 -11.703 20.424 1.00 42.31 109 VAL A N 1
ATOM 819 C CA . VAL A 1 109 ? -20.559 -10.987 19.138 1.00 42.31 109 VAL A CA 1
ATOM 820 C C . VAL A 1 109 ? -21.929 -10.957 18.450 1.00 42.31 109 VAL A C 1
ATOM 822 O O . VAL A 1 109 ? -22.224 -10.013 17.728 1.00 42.31 109 VAL A O 1
ATOM 825 N N . PHE A 1 110 ? -22.810 -11.925 18.718 1.00 41.28 110 PHE A N 1
ATOM 826 C CA . PHE A 1 110 ? -24.070 -12.072 17.977 1.00 41.28 110 PHE A CA 1
ATOM 827 C C . PHE A 1 110 ? -25.347 -11.640 18.713 1.00 41.28 110 PHE A C 1
ATOM 829 O O . PHE A 1 110 ? -26.387 -11.552 18.068 1.00 41.28 110 PHE A O 1
ATOM 836 N N . TYR A 1 111 ? -25.331 -11.302 20.007 1.00 46.88 111 TYR A N 1
ATOM 837 C CA . TYR A 1 111 ? -26.574 -10.875 20.679 1.00 46.88 111 TYR A CA 1
ATOM 838 C C . TYR A 1 111 ? -26.967 -9.407 20.408 1.00 46.88 111 TYR A C 1
ATOM 840 O O . TYR A 1 111 ? -28.110 -9.029 20.644 1.00 46.88 111 TYR A O 1
ATOM 848 N N . THR A 1 112 ? -26.067 -8.578 19.865 1.00 43.19 112 THR A N 1
ATOM 849 C CA . THR A 1 112 ? -26.286 -7.131 19.636 1.00 43.19 112 THR A CA 1
ATOM 850 C C . THR A 1 112 ? -26.440 -6.730 18.165 1.00 43.19 112 THR A C 1
ATOM 852 O O . THR A 1 112 ? -26.937 -5.645 17.877 1.00 43.19 112 THR A O 1
ATOM 855 N N . ILE A 1 113 ? -26.076 -7.605 17.222 1.00 41.47 113 ILE A N 1
ATOM 856 C CA . ILE A 1 113 ? -26.135 -7.358 15.764 1.00 41.47 113 ILE A CA 1
ATOM 857 C C . ILE A 1 113 ? -27.586 -7.343 15.225 1.00 41.47 113 ILE A C 1
ATOM 859 O O . ILE A 1 113 ? -27.848 -6.876 14.120 1.00 41.47 113 ILE A O 1
ATOM 863 N N . GLY A 1 114 ? -28.557 -7.801 16.016 1.00 42.31 114 GLY A N 1
ATOM 864 C CA . GLY A 1 114 ? -29.926 -8.071 15.574 1.00 42.31 114 GLY A CA 1
ATOM 865 C C . GLY A 1 114 ? -30.940 -6.918 15.540 1.00 42.31 114 GLY A C 1
ATOM 866 O O . GLY A 1 114 ? -32.121 -7.247 15.518 1.00 42.31 114 GLY A O 1
ATOM 867 N N . LEU A 1 115 ? -30.584 -5.618 15.564 1.00 43.09 115 LEU A N 1
ATOM 868 C CA . LEU A 1 115 ? -31.619 -4.570 15.750 1.00 43.09 115 LEU A CA 1
ATOM 869 C C . LEU A 1 115 ? -31.696 -3.336 14.827 1.00 43.09 115 LEU A C 1
ATOM 871 O O . LEU A 1 115 ? -32.637 -2.576 15.043 1.00 43.09 115 LEU A O 1
ATOM 875 N N . VAL A 1 116 ? -30.855 -3.066 13.808 1.00 41.75 116 VAL A N 1
ATOM 876 C CA . VAL A 1 116 ? -31.068 -1.807 13.031 1.00 41.75 116 VAL A CA 1
ATOM 877 C C . VAL A 1 116 ? -30.691 -1.833 11.537 1.00 41.75 116 VAL A C 1
ATOM 879 O O . VAL A 1 116 ? -29.648 -2.332 11.124 1.00 41.75 116 VAL A O 1
ATOM 882 N N . THR A 1 117 ? -31.568 -1.224 10.734 1.00 49.09 117 THR A N 1
ATOM 883 C CA . THR A 1 117 ? -31.786 -1.311 9.276 1.00 49.09 117 THR A CA 1
ATOM 884 C C . THR A 1 117 ? -30.959 -0.359 8.383 1.00 49.09 117 THR A C 1
ATOM 886 O O . THR A 1 117 ? -31.312 -0.146 7.229 1.00 49.09 117 THR A O 1
ATOM 889 N N . GLU A 1 118 ? -29.835 0.183 8.863 1.00 55.84 118 GLU A N 1
ATOM 890 C CA . GLU A 1 118 ? -28.946 1.110 8.110 1.00 55.84 118 GLU A CA 1
ATOM 891 C C . GLU A 1 118 ? -27.636 0.444 7.615 1.00 55.84 118 GLU A C 1
ATOM 893 O O . GLU A 1 118 ? -26.920 0.954 6.754 1.00 55.84 118 GLU A O 1
ATOM 898 N N . TYR A 1 119 ? -27.316 -0.739 8.141 1.00 62.09 119 TYR A N 1
ATOM 899 C CA . TYR A 1 119 ? -26.025 -1.416 7.976 1.00 62.09 119 TYR A CA 1
ATOM 900 C C . TYR A 1 119 ? -25.760 -1.968 6.563 1.00 62.09 119 TYR A C 1
ATOM 902 O O . TYR A 1 119 ? -24.614 -2.011 6.117 1.00 62.09 119 TYR A O 1
ATOM 910 N N . GLN A 1 120 ? -26.803 -2.369 5.829 1.00 61.56 120 GLN A N 1
ATOM 911 C CA . GLN A 1 120 ? -26.646 -3.014 4.518 1.00 61.56 120 GLN A CA 1
ATOM 912 C C . GLN A 1 120 ? -26.072 -2.066 3.457 1.00 61.56 120 GLN A C 1
ATOM 914 O O . GLN A 1 120 ? -25.182 -2.457 2.707 1.00 61.56 120 GLN A O 1
ATOM 919 N N . TRP A 1 121 ? -26.514 -0.806 3.423 1.00 58.47 121 TRP A N 1
ATOM 920 C CA . TRP A 1 121 ? -25.961 0.186 2.496 1.00 58.47 121 TRP A CA 1
ATOM 921 C C . TRP A 1 121 ? -24.524 0.565 2.852 1.00 58.47 121 TRP A C 1
ATOM 923 O O . TRP A 1 121 ? 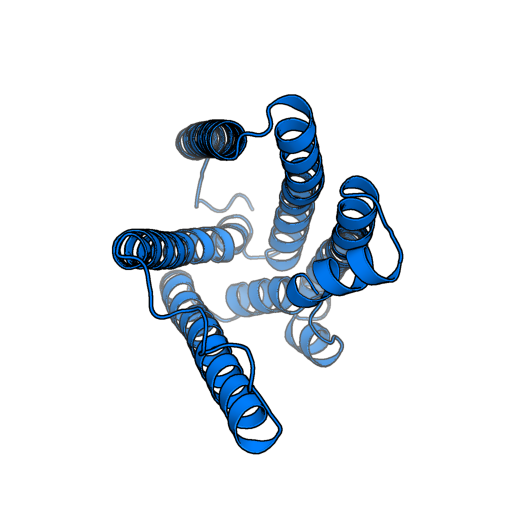-23.691 0.695 1.959 1.00 58.47 121 TRP A O 1
ATOM 933 N N . ALA A 1 122 ? -24.198 0.654 4.144 1.00 58.00 122 ALA A N 1
ATOM 934 C CA . ALA A 1 122 ? -22.823 0.856 4.591 1.00 58.00 122 ALA A CA 1
ATOM 935 C C . ALA A 1 122 ? -21.914 -0.309 4.167 1.00 58.00 122 ALA A C 1
ATOM 937 O O . ALA A 1 122 ? -20.821 -0.073 3.655 1.00 58.00 122 ALA A O 1
ATOM 938 N N . LEU A 1 123 ? -22.385 -1.553 4.304 1.00 61.66 123 LEU A N 1
ATOM 939 C CA . LEU A 1 123 ? -21.669 -2.735 3.826 1.00 61.66 123 LEU A CA 1
ATOM 940 C C . LEU A 1 123 ? -21.420 -2.686 2.322 1.00 61.66 123 LEU A C 1
ATOM 942 O O . LEU A 1 123 ? -20.282 -2.852 1.899 1.00 61.66 123 LEU A O 1
ATOM 946 N N . VAL A 1 124 ? -22.453 -2.413 1.521 1.00 58.72 124 VAL A N 1
ATOM 947 C CA . VAL A 1 124 ? -22.322 -2.320 0.060 1.00 58.72 124 VAL A CA 1
ATOM 948 C C . VAL A 1 124 ? -21.323 -1.228 -0.326 1.00 58.72 124 VAL A C 1
ATOM 950 O O . VAL A 1 124 ? -20.424 -1.481 -1.126 1.00 58.72 124 VAL A O 1
ATOM 953 N N . CYS A 1 125 ? -21.412 -0.042 0.280 1.00 56.03 125 CYS A N 1
ATOM 954 C CA . CYS A 1 125 ? -20.475 1.054 0.035 1.00 56.03 125 CYS A CA 1
ATOM 955 C C . CYS A 1 125 ? -19.031 0.680 0.393 1.00 56.03 125 CYS A C 1
ATOM 957 O O . CYS A 1 125 ? -18.115 0.969 -0.376 1.00 56.03 125 CYS A O 1
ATOM 959 N N . VAL A 1 126 ? -18.815 0.002 1.523 1.00 61.38 126 VAL A N 1
ATOM 960 C CA . VAL A 1 126 ? -17.485 -0.469 1.937 1.00 61.38 126 VAL A CA 1
ATOM 961 C C . VAL A 1 126 ? -16.968 -1.555 0.992 1.00 61.38 126 VAL A C 1
ATOM 963 O O . VAL A 1 126 ? -15.813 -1.496 0.581 1.00 61.38 126 VAL A O 1
ATOM 966 N N . SER A 1 127 ? -17.805 -2.510 0.585 1.00 64.38 127 SER A N 1
ATOM 967 C CA . SER A 1 127 ? -17.427 -3.555 -0.371 1.00 64.38 127 SER A CA 1
ATOM 968 C C . SER A 1 127 ? -17.038 -2.975 -1.731 1.00 64.38 127 SER A C 1
ATOM 970 O O . SER A 1 127 ? -16.015 -3.366 -2.288 1.00 64.38 127 SER A O 1
ATOM 972 N N . VAL A 1 128 ? -17.803 -2.007 -2.244 1.00 59.81 128 VAL A N 1
ATOM 973 C CA . VAL A 1 128 ? -17.489 -1.309 -3.500 1.00 59.81 128 VAL A CA 1
ATOM 974 C C . VAL A 1 128 ? -16.214 -0.480 -3.362 1.00 59.81 128 VAL A C 1
ATOM 976 O O . VAL A 1 128 ? -15.371 -0.510 -4.256 1.00 59.81 128 VAL A O 1
ATOM 979 N N . ALA A 1 129 ? -16.021 0.210 -2.236 1.00 57.75 129 ALA A N 1
ATOM 980 C CA . ALA A 1 129 ? -14.796 0.958 -1.975 1.00 57.75 129 ALA A CA 1
ATOM 981 C C . ALA A 1 129 ? -13.563 0.039 -1.935 1.00 57.75 129 ALA A C 1
ATOM 983 O O . ALA A 1 129 ? -12.550 0.353 -2.554 1.00 57.75 129 ALA A O 1
ATOM 984 N N . ILE A 1 130 ? -13.653 -1.121 -1.278 1.00 62.41 130 ILE A N 1
ATOM 985 C CA . ILE A 1 130 ? -12.575 -2.123 -1.245 1.00 62.41 130 ILE A CA 1
ATOM 986 C C . ILE A 1 130 ? -12.331 -2.726 -2.639 1.00 62.41 130 ILE A C 1
ATOM 988 O O . ILE A 1 130 ? -11.188 -2.953 -3.027 1.00 62.41 130 ILE A O 1
ATOM 992 N N . ALA A 1 131 ? -13.377 -2.949 -3.436 1.00 61.97 131 ALA A N 1
ATOM 993 C CA . ALA A 1 131 ? -13.207 -3.391 -4.819 1.00 61.97 131 ALA A CA 1
ATOM 994 C C . ALA A 1 131 ? -12.483 -2.327 -5.669 1.00 61.97 131 ALA A C 1
ATOM 996 O O . ALA A 1 131 ? -11.564 -2.649 -6.423 1.00 61.97 131 ALA A O 1
ATOM 997 N N . ALA A 1 132 ? -12.838 -1.049 -5.503 1.00 58.00 132 ALA A N 1
ATOM 998 C CA . ALA A 1 132 ? -12.205 0.071 -6.196 1.00 58.00 132 ALA A CA 1
ATOM 999 C C . ALA A 1 132 ? -10.726 0.252 -5.805 1.00 58.00 132 ALA A C 1
ATOM 1001 O O . ALA A 1 132 ? -9.891 0.542 -6.666 1.00 58.00 132 ALA A O 1
ATOM 1002 N N . THR A 1 133 ? -10.365 0.021 -4.537 1.00 61.75 133 THR A N 1
ATOM 1003 C CA . THR A 1 133 ? -8.953 0.036 -4.123 1.00 61.75 133 THR A CA 1
ATOM 1004 C C . THR A 1 133 ? -8.158 -1.105 -4.753 1.00 61.75 133 THR A C 1
ATOM 1006 O O . THR A 1 133 ? -6.960 -0.942 -4.971 1.00 61.75 133 THR A O 1
ATOM 1009 N N . GLY A 1 134 ? -8.788 -2.224 -5.123 1.00 59.81 134 GLY A N 1
ATOM 1010 C CA . GLY A 1 134 ? -8.148 -3.300 -5.885 1.00 59.81 134 GLY A CA 1
ATOM 1011 C C . GLY A 1 134 ? -7.537 -2.807 -7.203 1.00 59.81 134 GLY A C 1
ATOM 1012 O O . GLY A 1 134 ? -6.353 -3.033 -7.454 1.00 59.81 134 GLY A O 1
ATOM 1013 N N . PHE A 1 135 ? -8.301 -2.051 -7.999 1.00 65.19 135 PHE A N 1
ATOM 1014 C CA . PHE A 1 135 ? -7.817 -1.468 -9.259 1.00 65.19 135 PHE A CA 1
ATOM 1015 C C . PHE A 1 135 ? -6.683 -0.462 -9.038 1.00 65.19 135 PHE A C 1
ATOM 1017 O O . PHE A 1 135 ? -5.669 -0.496 -9.734 1.00 65.19 135 PHE A O 1
ATOM 1024 N N . HIS A 1 136 ? -6.829 0.402 -8.031 1.00 67.12 136 HIS A N 1
ATOM 1025 C CA . HIS A 1 136 ? -5.812 1.389 -7.672 1.00 67.12 136 HIS A CA 1
ATOM 1026 C C . HIS A 1 136 ? -4.482 0.734 -7.262 1.00 67.12 136 HIS A C 1
ATOM 1028 O O . HIS A 1 136 ? -3.418 1.126 -7.742 1.00 67.12 136 HIS A O 1
ATOM 1034 N N . ASN A 1 137 ? -4.540 -0.309 -6.429 1.00 65.94 137 ASN A N 1
ATOM 1035 C CA . ASN A 1 137 ? -3.355 -1.044 -5.988 1.00 65.94 137 ASN A CA 1
ATOM 1036 C C . ASN A 1 137 ? -2.651 -1.769 -7.146 1.00 65.94 137 ASN A C 1
ATOM 1038 O O . ASN A 1 137 ? -1.421 -1.807 -7.181 1.00 65.94 137 ASN A O 1
ATOM 1042 N N . CYS A 1 138 ? -3.397 -2.302 -8.119 1.00 68.56 138 CYS A N 1
ATOM 1043 C CA . CYS A 1 138 ? -2.799 -2.905 -9.314 1.00 68.56 138 CYS A CA 1
ATOM 1044 C C . CYS A 1 138 ? -1.996 -1.868 -10.112 1.00 68.56 138 CYS A C 1
ATOM 1046 O O . CYS A 1 138 ? -0.853 -2.131 -10.465 1.00 68.56 138 CYS A O 1
ATOM 1048 N N . GLY A 1 139 ? -2.548 -0.667 -10.319 1.00 68.88 139 GLY A N 1
ATOM 1049 C CA . GLY A 1 139 ? -1.850 0.416 -11.020 1.00 68.88 139 GLY A CA 1
ATOM 1050 C C . GLY A 1 139 ? -0.576 0.880 -10.304 1.00 68.88 139 GLY A C 1
ATOM 1051 O O . GLY A 1 139 ? 0.476 1.002 -10.926 1.00 68.88 139 GLY A O 1
ATOM 1052 N N . ILE A 1 140 ? -0.633 1.075 -8.982 1.00 74.81 140 ILE A N 1
ATOM 1053 C CA . ILE A 1 140 ? 0.535 1.493 -8.187 1.00 74.81 140 ILE A CA 1
ATOM 1054 C C . ILE A 1 140 ? 1.647 0.442 -8.212 1.00 74.81 140 ILE A C 1
ATOM 1056 O O . ILE A 1 140 ? 2.823 0.795 -8.194 1.00 74.81 140 ILE A O 1
ATOM 1060 N N . THR A 1 141 ? 1.301 -0.844 -8.238 1.00 75.75 141 THR A N 1
ATOM 1061 C CA . THR A 1 141 ? 2.298 -1.917 -8.117 1.00 75.75 141 THR A CA 1
ATOM 1062 C C . THR A 1 141 ? 3.088 -2.177 -9.395 1.00 75.75 141 THR A C 1
ATOM 1064 O O . THR A 1 141 ? 4.265 -2.535 -9.310 1.00 75.75 141 THR A O 1
ATOM 1067 N N . VAL A 1 142 ? 2.488 -1.940 -10.562 1.00 80.06 142 VAL A N 1
ATOM 1068 C CA . VAL A 1 142 ? 3.173 -2.073 -11.859 1.00 80.06 142 VAL A CA 1
ATOM 1069 C C . VAL A 1 142 ? 3.931 -0.807 -12.262 1.00 80.06 142 VAL A C 1
ATOM 1071 O O . VAL A 1 142 ? 5.020 -0.907 -12.820 1.00 80.06 142 VAL A O 1
ATOM 1074 N N . ASN A 1 143 ? 3.446 0.378 -11.875 1.00 84.56 143 ASN A N 1
ATOM 1075 C CA . ASN A 1 143 ? 3.997 1.657 -12.330 1.00 84.56 143 ASN A CA 1
ATOM 1076 C C . ASN A 1 143 ? 5.517 1.843 -12.075 1.00 84.56 143 ASN A C 1
ATOM 1078 O O . ASN A 1 143 ? 6.216 2.276 -12.988 1.00 84.56 143 ASN A O 1
ATOM 1082 N N . PRO A 1 144 ? 6.103 1.471 -10.915 1.00 84.56 144 PRO A N 1
ATOM 1083 C CA . PRO A 1 144 ? 7.558 1.518 -10.717 1.00 84.56 144 PRO A CA 1
ATOM 1084 C C . PRO A 1 144 ? 8.366 0.668 -11.702 1.00 84.56 144 PRO A C 1
ATOM 1086 O O . PRO A 1 144 ? 9.501 1.011 -12.030 1.00 84.56 144 PRO A O 1
ATOM 1089 N N . GLN A 1 145 ? 7.796 -0.447 -12.158 1.00 83.69 145 GLN A N 1
ATOM 1090 C CA . GLN A 1 145 ? 8.442 -1.376 -13.084 1.00 83.69 145 GLN A CA 1
ATOM 1091 C C . GLN A 1 145 ? 8.379 -0.863 -14.520 1.00 83.69 145 GLN A C 1
ATOM 1093 O O . GLN A 1 145 ? 9.319 -1.091 -15.279 1.00 83.69 145 GLN A O 1
ATOM 1098 N N . ASP A 1 146 ? 7.300 -0.167 -14.872 1.00 83.06 146 ASP A N 1
ATOM 1099 C CA . ASP A 1 146 ? 7.131 0.461 -16.183 1.00 83.06 146 ASP A CA 1
ATOM 1100 C C . ASP A 1 146 ? 8.014 1.715 -16.294 1.00 83.06 146 ASP A C 1
ATOM 1102 O O . ASP A 1 146 ? 8.672 1.942 -17.307 1.00 83.06 146 ASP A O 1
ATOM 1106 N N . LEU A 1 147 ? 8.133 2.479 -15.202 1.00 85.62 147 LEU A N 1
ATOM 1107 C CA . LEU A 1 147 ? 8.997 3.657 -15.120 1.00 85.62 147 LEU A CA 1
ATOM 1108 C C . LEU A 1 147 ? 10.497 3.322 -15.104 1.00 85.62 147 LEU A C 1
ATOM 1110 O O . LEU A 1 147 ? 11.284 4.049 -15.714 1.00 85.62 147 LEU A O 1
ATOM 1114 N N . ALA A 1 148 ? 10.907 2.267 -14.390 1.00 86.44 148 ALA A N 1
ATOM 1115 C CA . ALA A 1 148 ? 12.315 1.901 -14.219 1.00 86.44 148 ALA A CA 1
ATOM 1116 C C . ALA A 1 148 ? 12.532 0.372 -14.195 1.00 86.44 148 ALA A C 1
ATOM 1118 O O . ALA A 1 148 ? 12.823 -0.199 -13.139 1.00 86.44 148 ALA A O 1
ATOM 1119 N N . PRO A 1 149 ? 12.481 -0.316 -15.351 1.00 82.69 149 PRO A N 1
ATOM 1120 C CA . PRO A 1 149 ? 12.529 -1.782 -15.418 1.00 82.69 149 PRO A CA 1
ATOM 1121 C C . PRO A 1 149 ? 13.768 -2.415 -14.763 1.00 82.69 149 PRO A C 1
ATOM 1123 O O . PRO A 1 149 ? 13.684 -3.503 -14.189 1.00 82.69 149 PRO A O 1
ATOM 1126 N N . LYS A 1 150 ? 14.915 -1.722 -14.829 1.00 83.06 150 LYS A N 1
ATOM 1127 C CA . LYS A 1 150 ? 16.209 -2.168 -14.277 1.00 83.06 150 LYS A CA 1
ATOM 1128 C C . LYS A 1 150 ? 16.399 -1.874 -12.782 1.00 83.06 150 LYS A C 1
ATOM 1130 O O . LYS A 1 150 ? 17.306 -2.440 -12.184 1.00 83.06 150 LYS A O 1
ATOM 1135 N N . HIS A 1 151 ? 15.581 -0.999 -12.194 1.00 88.44 151 HIS A N 1
ATOM 1136 C CA . HIS A 1 151 ? 15.701 -0.541 -10.798 1.00 88.44 151 HIS A CA 1
ATOM 1137 C C . HIS A 1 151 ? 14.336 -0.520 -10.090 1.00 88.44 151 HIS A C 1
ATOM 1139 O O . HIS A 1 151 ? 14.052 0.337 -9.248 1.00 88.44 151 HIS A O 1
ATOM 1145 N N . SER A 1 152 ? 13.448 -1.428 -10.485 1.00 85.06 152 SER A N 1
ATOM 1146 C CA . SER A 1 152 ? 12.038 -1.398 -10.113 1.00 85.06 152 SER A CA 1
ATOM 1147 C C . SER A 1 152 ? 11.809 -1.681 -8.628 1.00 85.06 152 SER A C 1
ATOM 1149 O O . SER A 1 152 ? 10.867 -1.141 -8.047 1.00 85.06 152 SER A O 1
ATOM 1151 N N . GLY A 1 153 ? 12.672 -2.479 -7.988 1.00 82.88 153 GLY A N 1
ATOM 1152 C CA . GLY A 1 153 ? 12.629 -2.734 -6.552 1.00 82.88 153 GLY A CA 1
ATOM 1153 C C . GLY A 1 153 ? 12.959 -1.476 -5.755 1.00 82.88 153 GLY A C 1
ATOM 1154 O O . GLY A 1 153 ? 12.235 -1.130 -4.823 1.00 82.88 153 GLY A O 1
ATOM 1155 N N . SER A 1 154 ? 14.003 -0.748 -6.152 1.00 86.50 154 SER A N 1
ATOM 1156 C CA . SER A 1 154 ? 14.419 0.514 -5.530 1.00 86.50 154 SER A CA 1
ATOM 1157 C C . SER A 1 154 ? 13.376 1.612 -5.717 1.00 86.50 154 SER A C 1
ATOM 1159 O O . SER A 1 154 ? 13.034 2.295 -4.751 1.00 86.50 154 SER A O 1
ATOM 1161 N N . VAL A 1 155 ? 12.829 1.764 -6.931 1.00 86.56 155 VAL A N 1
ATOM 1162 C CA . VAL A 1 155 ? 11.774 2.755 -7.210 1.00 86.56 155 VAL A CA 1
ATOM 1163 C C . VAL A 1 155 ? 10.497 2.418 -6.445 1.00 86.56 155 VAL A C 1
ATOM 1165 O O . VAL A 1 155 ? 9.916 3.309 -5.827 1.00 86.56 155 VAL A O 1
ATOM 1168 N N . PHE A 1 156 ? 10.091 1.144 -6.404 1.00 86.50 156 PHE A N 1
ATOM 1169 C CA . PHE A 1 156 ? 8.943 0.708 -5.608 1.00 86.50 156 PHE A CA 1
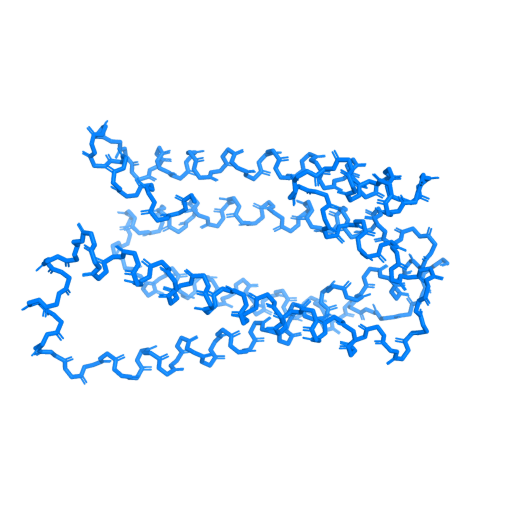ATOM 1170 C C . PHE A 1 156 ? 9.166 0.971 -4.113 1.00 86.50 156 PHE A C 1
ATOM 1172 O O . PHE A 1 156 ? 8.295 1.534 -3.452 1.00 86.50 156 PHE A O 1
ATOM 1179 N N . GLY A 1 157 ? 10.339 0.610 -3.581 1.00 83.25 157 GLY A N 1
ATOM 1180 C CA . GLY A 1 157 ? 10.698 0.839 -2.182 1.00 83.25 157 GLY A CA 1
ATOM 1181 C C . GLY A 1 157 ? 10.649 2.321 -1.809 1.00 83.25 157 GLY A C 1
ATOM 1182 O O . GLY A 1 157 ? 10.017 2.681 -0.821 1.00 83.25 157 GLY A O 1
ATOM 1183 N N . LEU A 1 158 ? 11.235 3.192 -2.637 1.00 86.69 158 LEU A N 1
ATOM 1184 C CA . LEU A 1 158 ? 11.206 4.642 -2.431 1.00 86.69 158 LEU A CA 1
ATOM 1185 C C . LEU A 1 158 ? 9.782 5.209 -2.504 1.00 86.69 158 LEU A C 1
ATOM 1187 O O . LEU A 1 158 ? 9.383 5.976 -1.628 1.00 86.69 158 LEU A O 1
ATOM 1191 N N . MET A 1 159 ? 9.012 4.820 -3.524 1.00 86.50 159 MET A N 1
ATOM 1192 C CA . MET A 1 159 ? 7.617 5.234 -3.697 1.00 86.50 159 MET A CA 1
ATOM 1193 C C . MET A 1 159 ? 6.785 4.879 -2.464 1.00 86.50 159 MET A C 1
ATOM 1195 O O . MET A 1 159 ? 6.060 5.719 -1.935 1.00 86.50 159 MET A O 1
ATOM 1199 N N . ASN A 1 160 ? 6.914 3.645 -1.985 1.00 83.50 160 ASN A N 1
ATOM 1200 C CA . ASN A 1 160 ? 6.153 3.146 -0.852 1.00 83.50 160 ASN A CA 1
ATOM 1201 C C . ASN A 1 160 ? 6.573 3.812 0.471 1.00 83.50 160 ASN A C 1
ATOM 1203 O O . ASN A 1 160 ? 5.735 4.115 1.317 1.00 83.50 160 ASN A O 1
ATOM 1207 N N . THR A 1 161 ? 7.859 4.132 0.621 1.00 83.06 161 THR A N 1
ATOM 1208 C CA . THR A 1 161 ? 8.390 4.919 1.742 1.00 83.06 161 THR A CA 1
ATOM 1209 C C . THR A 1 161 ? 7.833 6.339 1.770 1.00 83.06 161 THR A C 1
ATOM 1211 O O . THR A 1 161 ? 7.371 6.791 2.815 1.00 83.06 161 THR A O 1
ATOM 1214 N N . ILE A 1 162 ? 7.820 7.043 0.635 1.00 85.75 162 ILE A N 1
ATOM 1215 C CA . ILE A 1 162 ? 7.229 8.387 0.555 1.00 85.75 162 ILE A CA 1
ATOM 1216 C C . ILE A 1 162 ? 5.712 8.311 0.797 1.00 85.75 162 ILE A C 1
ATOM 1218 O O . ILE A 1 162 ? 5.165 9.132 1.531 1.00 85.75 162 ILE A O 1
ATOM 1222 N N . GLY A 1 163 ? 5.042 7.291 0.251 1.00 80.69 163 GLY A N 1
ATOM 1223 C CA . GLY A 1 163 ? 3.611 7.039 0.444 1.00 80.69 163 GLY A CA 1
ATOM 1224 C C . GLY A 1 163 ? 3.211 6.674 1.880 1.00 80.69 163 GLY A C 1
ATOM 1225 O O . GLY A 1 163 ? 2.073 6.920 2.280 1.00 80.69 163 GLY A O 1
ATOM 1226 N N . ALA A 1 164 ? 4.136 6.155 2.692 1.00 78.88 164 ALA A N 1
ATOM 1227 C CA . ALA A 1 164 ? 3.892 5.841 4.099 1.00 78.88 164 ALA A CA 1
ATOM 1228 C C . ALA A 1 164 ? 3.783 7.096 4.990 1.00 78.88 164 ALA A C 1
ATOM 1230 O O . ALA A 1 164 ? 3.079 7.069 6.004 1.00 78.88 164 ALA A O 1
ATOM 1231 N N . VAL A 1 165 ? 4.426 8.210 4.613 1.00 80.56 165 VAL A N 1
ATOM 1232 C CA . VAL A 1 165 ? 4.445 9.454 5.408 1.00 80.56 165 VAL A CA 1
ATOM 1233 C C . VAL A 1 165 ? 3.044 10.078 5.552 1.00 80.56 165 VAL A C 1
ATOM 1235 O O . VAL A 1 165 ? 2.645 10.367 6.686 1.00 80.56 165 VAL A O 1
ATOM 1238 N N . PRO A 1 166 ? 2.238 10.229 4.478 1.00 77.81 166 PRO A N 1
ATOM 1239 C CA . PRO A 1 166 ? 0.832 10.612 4.599 1.00 77.81 166 PRO A CA 1
ATOM 1240 C C . PRO A 1 166 ? -0.000 9.647 5.448 1.00 77.81 166 PRO A C 1
ATOM 1242 O O . PRO A 1 166 ? -0.921 10.092 6.123 1.00 77.81 166 PRO A O 1
ATOM 1245 N N . GLY A 1 167 ? 0.320 8.347 5.451 1.00 71.25 167 GLY A N 1
ATOM 1246 C CA . GLY A 1 167 ? -0.358 7.355 6.293 1.00 71.25 167 GLY A CA 1
ATOM 1247 C C . GLY A 1 167 ? -0.171 7.636 7.785 1.00 71.25 167 GLY A C 1
ATOM 1248 O O . GLY A 1 167 ? -1.136 7.619 8.546 1.00 71.25 167 GLY A O 1
ATOM 1249 N N . PHE A 1 168 ? 1.050 7.988 8.191 1.00 72.44 168 PHE A N 1
ATOM 1250 C CA . PHE A 1 168 ? 1.355 8.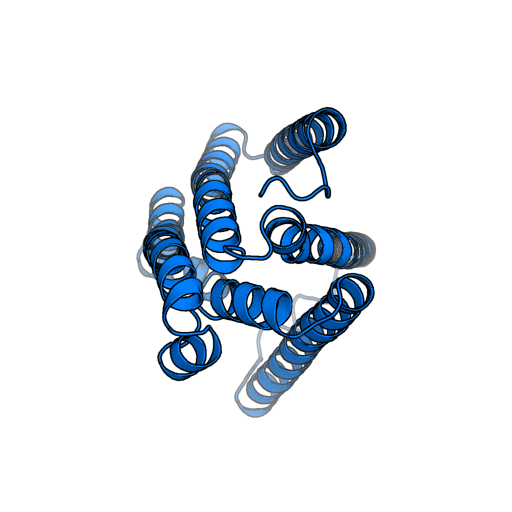430 9.553 1.00 72.44 168 PHE A CA 1
ATOM 1251 C C . PHE A 1 168 ? 0.626 9.732 9.920 1.00 72.44 168 PHE A C 1
ATOM 1253 O O . PHE A 1 168 ? -0.108 9.781 10.911 1.00 72.44 168 PHE A O 1
ATOM 1260 N N . LEU A 1 169 ? 0.806 10.782 9.113 1.00 78.94 169 LEU A N 1
ATOM 1261 C CA . LEU A 1 169 ? 0.217 12.098 9.382 1.00 78.94 169 LEU A CA 1
ATOM 1262 C C . LEU A 1 169 ? -1.312 12.056 9.331 1.00 78.94 169 LEU A C 1
ATOM 1264 O O . LEU A 1 169 ? -1.972 12.744 10.104 1.00 78.94 169 LEU A O 1
ATOM 1268 N N . GLY A 1 170 ? -1.876 11.223 8.457 1.00 80.62 170 GLY A N 1
ATOM 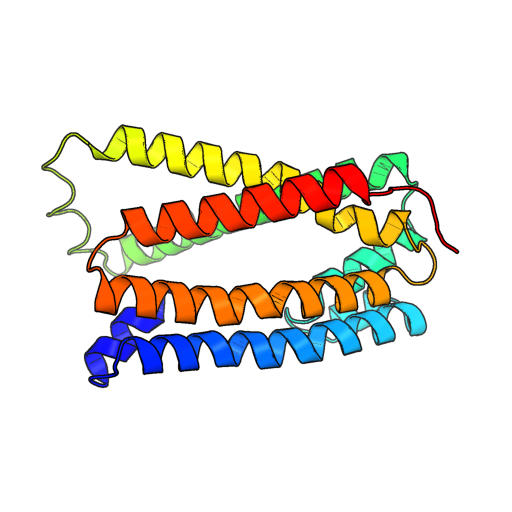1269 C CA . GLY A 1 170 ? -3.311 11.051 8.272 1.00 80.62 170 GLY A CA 1
ATOM 1270 C C . GLY A 1 170 ? -4.006 10.479 9.503 1.00 80.62 170 GLY A C 1
ATOM 1271 O O . GLY A 1 170 ? -5.080 10.957 9.856 1.00 80.62 170 GLY A O 1
ATOM 1272 N N . VAL A 1 171 ? -3.389 9.520 10.206 1.00 78.00 171 VAL A N 1
ATOM 1273 C CA . VAL A 1 171 ? -3.945 8.978 11.461 1.00 78.00 171 VAL A CA 1
ATOM 1274 C C . VAL A 1 171 ? -3.957 10.044 12.556 1.00 78.00 171 VAL A C 1
ATOM 1276 O O . VAL A 1 171 ? -4.971 10.214 13.234 1.00 78.00 171 VAL A O 1
ATOM 1279 N N . TYR A 1 172 ? -2.862 10.795 12.700 1.00 77.31 172 TYR A N 1
ATOM 1280 C CA . TYR A 1 172 ? -2.782 11.897 13.660 1.00 77.31 172 TYR A CA 1
ATOM 1281 C C . TYR A 1 172 ? -3.807 12.998 13.348 1.00 77.31 172 TYR A C 1
ATOM 1283 O O . TYR A 1 172 ? -4.575 13.396 14.222 1.00 77.31 172 TYR A O 1
ATOM 1291 N N . LEU A 1 173 ? -3.876 13.441 12.088 1.00 81.19 173 LEU A N 1
ATOM 1292 C CA . LEU A 1 173 ? -4.833 14.447 11.621 1.00 81.19 173 LEU A CA 1
ATOM 1293 C C . LEU A 1 173 ? -6.280 13.991 11.823 1.00 81.19 173 LEU A C 1
ATOM 1295 O O . LEU A 1 173 ? -7.097 14.774 12.299 1.00 81.19 173 LEU A O 1
ATOM 1299 N N . ALA A 1 174 ? -6.601 12.732 11.515 1.00 78.88 174 ALA A N 1
ATOM 1300 C CA . ALA A 1 174 ? -7.927 12.176 11.759 1.00 78.88 174 ALA A CA 1
ATOM 1301 C C . ALA A 1 174 ? -8.276 12.207 13.254 1.00 78.88 174 ALA A C 1
ATOM 1303 O O . ALA A 1 174 ? -9.360 12.665 13.610 1.00 78.88 174 ALA A O 1
ATOM 1304 N N . GLY A 1 175 ? -7.351 11.783 14.124 1.00 76.06 175 GLY A N 1
ATOM 1305 C CA . GLY A 1 175 ? -7.508 11.847 15.579 1.00 76.06 175 GLY A CA 1
ATOM 1306 C C . GLY A 1 175 ? -7.754 13.270 16.087 1.00 76.06 175 GLY A C 1
ATOM 1307 O O . GLY A 1 175 ? -8.712 13.492 16.825 1.00 76.06 175 GLY A O 1
ATOM 1308 N N . TYR A 1 176 ? -6.957 14.233 15.620 1.00 83.19 176 TYR A N 1
ATOM 1309 C CA . TYR A 1 176 ? -7.080 15.650 15.967 1.00 83.19 176 TYR A CA 1
ATOM 1310 C C . TYR A 1 176 ? -8.415 16.256 15.504 1.00 83.19 176 TYR A C 1
ATOM 1312 O O . TYR A 1 176 ? -9.135 16.857 16.301 1.00 83.19 176 TYR A O 1
ATOM 1320 N N . ILE A 1 177 ? -8.806 16.034 14.241 1.00 83.94 177 ILE A N 1
ATOM 1321 C CA . ILE A 1 177 ? -10.097 16.493 13.702 1.00 83.94 177 ILE A CA 1
ATOM 1322 C C . ILE A 1 177 ? -11.244 15.914 14.532 1.00 83.94 177 ILE A C 1
ATOM 1324 O O . ILE A 1 177 ? -12.172 16.640 14.889 1.00 83.94 177 ILE A O 1
ATOM 1328 N N . LEU A 1 178 ? -11.183 14.628 14.882 1.00 78.50 178 LEU A N 1
ATOM 1329 C CA . LEU A 1 178 ? -12.176 13.981 15.739 1.00 78.50 178 LEU A CA 1
ATOM 1330 C C . LEU A 1 178 ? -12.213 14.559 17.150 1.00 78.50 178 LEU A C 1
ATOM 1332 O O . LEU A 1 178 ? -13.287 14.645 17.740 1.00 78.50 178 LEU A O 1
ATOM 1336 N N . GLU A 1 179 ? -11.072 14.944 17.708 1.00 84.31 179 GLU A N 1
ATOM 1337 C CA . GLU A 1 179 ? -11.000 15.511 19.047 1.00 84.31 179 GLU A CA 1
ATOM 1338 C C . GLU A 1 179 ? -11.605 16.917 19.108 1.00 84.31 179 GLU A C 1
ATOM 1340 O O . GLU A 1 179 ? -12.365 17.197 20.039 1.00 84.31 179 GLU A O 1
ATOM 1345 N N . THR A 1 180 ? -11.354 17.754 18.096 1.00 88.00 180 THR A N 1
ATOM 1346 C CA . THR A 1 180 ? -11.869 19.130 18.017 1.00 88.00 180 THR A CA 1
ATOM 1347 C C . THR A 1 180 ? -13.315 19.200 17.525 1.00 88.00 180 THR A C 1
ATOM 1349 O O . THR A 1 180 ? -14.140 19.882 18.124 1.00 88.00 180 THR A O 1
ATOM 1352 N N . THR A 1 181 ? -13.643 18.501 16.435 1.00 86.94 181 THR A N 1
ATOM 1353 C CA . THR A 1 181 ? -14.945 18.636 15.750 1.00 86.94 181 THR A CA 1
ATOM 1354 C C . THR A 1 181 ? -15.987 17.626 16.218 1.00 86.94 181 THR A C 1
ATOM 1356 O O . THR A 1 181 ? -17.170 17.792 15.932 1.00 86.94 181 THR A O 1
ATOM 1359 N N . LYS A 1 182 ? -15.553 16.548 16.888 1.00 86.00 182 LYS A N 1
ATOM 1360 C CA . LYS A 1 182 ? -16.385 15.393 17.267 1.00 86.00 182 LYS A CA 1
ATOM 1361 C C . LYS A 1 182 ? -17.152 14.753 16.094 1.00 86.00 182 LYS A C 1
ATOM 1363 O O . LYS A 1 182 ? -18.100 14.010 16.328 1.00 86.00 182 LYS A O 1
ATOM 1368 N N . SER A 1 183 ? -16.745 14.996 14.843 1.00 72.31 183 SER A N 1
ATOM 1369 C CA . SER A 1 183 ? -17.473 14.559 13.647 1.00 72.31 183 SER A CA 1
ATOM 1370 C C . SER A 1 183 ? -16.604 13.731 12.701 1.00 72.31 183 SER A C 1
ATOM 1372 O O . SER A 1 183 ? -15.586 14.196 12.193 1.00 72.31 183 SER A O 1
ATOM 1374 N N . TRP A 1 184 ? -17.057 12.513 12.393 1.00 73.56 184 TRP A N 1
ATOM 1375 C CA . TRP A 1 184 ? -16.446 11.659 11.366 1.00 73.56 184 TRP A CA 1
ATOM 1376 C C . TRP A 1 184 ? -16.648 12.196 9.947 1.00 73.56 184 TRP A C 1
ATOM 1378 O O . TRP A 1 184 ? -15.821 11.948 9.074 1.00 73.56 184 TRP A O 1
ATOM 1388 N N . VAL A 1 185 ? -17.704 12.981 9.715 1.00 76.31 185 VAL A N 1
ATOM 1389 C CA . VAL A 1 185 ? -17.971 13.590 8.403 1.00 76.31 185 VAL A CA 1
ATOM 1390 C C . VAL A 1 185 ? -16.848 14.556 8.020 1.00 76.31 185 VAL A C 1
ATOM 1392 O O . VAL A 1 185 ? -16.396 14.535 6.879 1.00 76.31 185 VAL A O 1
ATOM 1395 N N . ALA A 1 186 ? -16.339 15.339 8.977 1.00 72.06 186 ALA A N 1
ATOM 1396 C CA . ALA A 1 186 ? -15.215 16.248 8.749 1.00 72.06 186 ALA A CA 1
ATOM 1397 C C . ALA A 1 186 ? -13.927 15.493 8.372 1.00 72.06 186 ALA A C 1
ATOM 1399 O O . ALA A 1 186 ? -13.194 15.923 7.482 1.00 72.06 186 ALA A O 1
ATOM 1400 N N . VAL A 1 187 ? -13.684 14.332 8.994 1.00 76.50 187 VAL A N 1
ATOM 1401 C CA . VAL A 1 187 ? -12.554 13.453 8.652 1.00 76.50 187 VAL A CA 1
ATOM 1402 C C . VAL A 1 187 ? -12.699 12.933 7.221 1.00 76.50 187 VAL A C 1
ATOM 1404 O O . VAL A 1 187 ? -11.770 13.067 6.428 1.00 76.50 187 VAL A O 1
ATOM 1407 N N . PHE A 1 188 ? -13.874 12.411 6.855 1.00 77.06 188 PHE A N 1
ATOM 1408 C CA . PHE A 1 188 ? -14.113 11.890 5.507 1.00 77.06 188 PHE A CA 1
ATOM 1409 C C . PHE A 1 188 ? -14.027 12.970 4.423 1.00 77.06 188 PHE A C 1
ATOM 1411 O O . PHE A 1 188 ? -13.469 12.711 3.358 1.00 77.06 188 PHE A O 1
ATOM 1418 N N . GLN A 1 189 ? -14.513 14.186 4.686 1.00 74.44 189 GLN A N 1
ATOM 1419 C CA . GLN A 1 189 ? -14.382 15.316 3.760 1.00 74.44 189 GLN A CA 1
ATOM 1420 C C . GLN A 1 189 ? -12.918 15.723 3.554 1.00 74.44 189 GLN A C 1
ATOM 1422 O O . GLN A 1 189 ? -12.498 15.939 2.416 1.00 74.44 189 GLN A O 1
ATOM 1427 N N . ALA A 1 190 ? -12.121 15.766 4.626 1.00 78.19 190 ALA A N 1
ATOM 1428 C CA . ALA A 1 190 ? -10.689 16.036 4.530 1.00 78.19 190 ALA A CA 1
ATOM 1429 C C . ALA A 1 190 ? -9.960 14.949 3.718 1.00 78.19 190 ALA A C 1
ATOM 1431 O O . ALA A 1 190 ? -9.181 15.265 2.819 1.00 78.19 190 ALA A O 1
ATOM 1432 N N . THR A 1 191 ? -10.257 13.669 3.965 1.00 77.31 191 THR A N 1
ATOM 1433 C CA . THR A 1 191 ? -9.700 12.550 3.188 1.00 77.31 191 THR A CA 1
ATOM 1434 C C . THR A 1 191 ? -10.101 12.619 1.712 1.00 77.31 191 THR A C 1
ATOM 1436 O O . THR A 1 191 ? -9.259 12.413 0.838 1.00 77.31 191 THR A O 1
ATOM 1439 N N . ALA A 1 192 ? -11.361 12.947 1.411 1.00 71.94 192 ALA A N 1
ATOM 1440 C CA . ALA A 1 192 ? -11.835 13.102 0.038 1.00 71.94 192 ALA A CA 1
ATOM 1441 C C . ALA A 1 192 ? -11.096 14.229 -0.702 1.00 71.94 192 ALA A C 1
ATOM 1443 O O . ALA A 1 192 ? -10.666 14.028 -1.836 1.00 71.94 192 ALA A O 1
ATOM 1444 N N . ALA A 1 193 ? -10.877 15.378 -0.053 1.00 78.38 193 ALA A N 1
ATOM 1445 C CA . ALA A 1 193 ? -10.130 16.493 -0.636 1.00 78.38 193 ALA A CA 1
ATOM 1446 C C . ALA A 1 193 ? -8.679 16.109 -0.977 1.00 78.38 193 ALA A C 1
ATOM 1448 O O . ALA A 1 193 ? -8.201 16.411 -2.072 1.00 78.38 193 ALA A O 1
ATOM 1449 N N . ILE A 1 194 ? -7.999 15.389 -0.077 1.00 81.81 194 ILE A N 1
ATOM 1450 C CA . ILE A 1 194 ? -6.630 14.893 -0.300 1.00 81.81 194 ILE A CA 1
ATOM 1451 C C . ILE A 1 194 ? -6.589 13.916 -1.483 1.00 81.81 194 ILE A C 1
ATOM 1453 O O . ILE A 1 194 ? -5.724 14.037 -2.351 1.00 81.81 194 ILE A O 1
ATOM 1457 N N . ASN A 1 195 ? -7.543 12.983 -1.559 1.00 77.62 195 ASN A N 1
ATOM 1458 C CA . ASN A 1 195 ? -7.620 12.017 -2.658 1.00 77.62 195 ASN A CA 1
ATOM 1459 C C . ASN A 1 195 ? -7.884 12.690 -4.013 1.00 77.62 195 ASN A C 1
ATOM 1461 O O . ASN A 1 195 ? -7.261 12.324 -5.010 1.00 77.62 195 ASN A O 1
ATOM 1465 N N . ILE A 1 196 ? -8.769 13.692 -4.061 1.00 78.62 196 ILE A N 1
ATOM 1466 C CA . ILE A 1 196 ? -9.046 14.459 -5.285 1.00 78.62 196 ILE A CA 1
ATOM 1467 C C . ILE A 1 196 ? -7.792 15.209 -5.740 1.00 78.62 196 ILE A C 1
ATOM 1469 O O . ILE A 1 196 ? -7.441 15.147 -6.917 1.00 78.62 196 ILE A O 1
ATOM 1473 N N . LEU A 1 197 ? -7.081 15.866 -4.818 1.00 84.94 197 LEU A N 1
ATOM 1474 C CA . LEU A 1 197 ? -5.827 16.551 -5.131 1.00 84.94 197 LEU A CA 1
ATOM 1475 C C . LEU A 1 197 ? -4.777 15.578 -5.687 1.00 84.94 197 LEU A C 1
ATOM 1477 O O . LEU A 1 197 ? -4.159 15.865 -6.710 1.00 84.94 197 LEU A O 1
ATOM 1481 N N . GLY A 1 198 ? -4.612 14.412 -5.055 1.00 80.56 198 GLY A N 1
ATOM 1482 C CA . GLY A 1 198 ? -3.702 13.368 -5.531 1.00 80.56 198 GLY A CA 1
ATOM 1483 C C . GLY A 1 198 ? -4.059 12.868 -6.934 1.00 80.56 198 GLY A C 1
ATOM 1484 O O . GLY A 1 198 ? -3.178 12.713 -7.777 1.00 80.56 198 GLY A O 1
ATOM 1485 N N . CYS A 1 199 ? -5.353 12.695 -7.213 1.00 77.06 199 CYS A N 1
ATOM 1486 C CA . CYS A 1 199 ? -5.846 12.321 -8.537 1.00 77.06 199 CYS A CA 1
ATOM 1487 C C . CYS A 1 199 ? -5.506 13.385 -9.594 1.00 77.06 199 CYS A C 1
ATOM 1489 O O . CYS A 1 199 ? -4.964 13.051 -10.644 1.00 77.06 199 CYS A O 1
ATOM 1491 N N . ILE A 1 200 ? -5.743 14.669 -9.299 1.00 82.88 200 ILE A N 1
ATOM 1492 C CA . ILE A 1 200 ? -5.417 15.781 -10.208 1.00 82.88 200 ILE A CA 1
ATOM 1493 C C . ILE A 1 200 ? -3.919 15.800 -10.529 1.00 82.88 200 ILE A C 1
ATOM 1495 O O . ILE A 1 200 ? -3.536 15.878 -11.694 1.00 82.88 200 ILE A O 1
ATOM 1499 N N . VAL A 1 201 ? -3.067 15.684 -9.508 1.00 87.88 201 VAL A N 1
ATOM 1500 C CA . VAL A 1 201 ? -1.607 15.655 -9.680 1.00 87.88 201 VAL A CA 1
ATOM 1501 C C . VAL A 1 201 ? -1.191 14.477 -10.566 1.00 87.88 201 VAL A C 1
ATOM 1503 O O . VAL A 1 201 ? -0.394 14.654 -11.486 1.00 87.88 201 VAL A O 1
ATOM 1506 N N . PHE A 1 202 ? -1.757 13.288 -10.338 1.00 82.12 202 PHE A N 1
ATOM 1507 C CA . PHE A 1 202 ? -1.450 12.106 -11.143 1.00 82.12 202 PHE A CA 1
ATOM 1508 C C . PHE A 1 202 ? -1.918 12.243 -12.596 1.00 82.12 202 PHE A C 1
ATOM 1510 O O . PHE A 1 202 ? -1.198 11.843 -13.500 1.00 82.12 202 PHE A O 1
ATOM 1517 N N . VAL A 1 203 ? -3.080 12.844 -12.854 1.00 81.38 203 VAL A N 1
ATOM 1518 C CA . VAL A 1 203 ? -3.560 13.076 -14.229 1.00 81.38 203 VAL A CA 1
ATOM 1519 C C . VAL A 1 203 ? -2.645 14.035 -14.997 1.00 81.38 203 VAL A C 1
ATOM 1521 O O . VAL A 1 203 ? -2.465 13.871 -16.200 1.00 81.38 203 VAL A O 1
ATOM 1524 N N . ILE A 1 204 ? -2.051 15.020 -14.319 1.00 88.56 204 ILE A N 1
ATOM 1525 C CA . ILE A 1 204 ? -1.177 16.015 -14.957 1.00 88.56 204 ILE A CA 1
ATOM 1526 C C . ILE A 1 204 ? 0.236 15.461 -15.200 1.00 88.56 204 ILE A C 1
ATOM 1528 O O . ILE A 1 204 ? 0.825 15.737 -16.244 1.00 88.56 204 ILE A O 1
ATOM 1532 N N . TYR A 1 205 ? 0.790 14.705 -14.246 1.00 87.00 205 TYR A N 1
ATOM 1533 C CA . TYR A 1 205 ? 2.211 14.324 -14.246 1.00 87.00 205 TYR A CA 1
ATOM 1534 C C . TYR A 1 205 ? 2.478 12.818 -14.359 1.00 87.00 205 TYR A C 1
ATOM 1536 O O . TYR A 1 205 ? 3.627 12.413 -14.541 1.00 87.00 205 TYR A O 1
ATOM 1544 N N . GLY A 1 206 ? 1.453 11.979 -14.228 1.00 82.62 206 GLY A N 1
ATOM 1545 C CA . GLY A 1 206 ? 1.573 10.528 -14.306 1.00 82.62 206 GLY A CA 1
ATOM 1546 C C . GLY A 1 206 ? 2.021 10.075 -15.694 1.00 82.62 206 GLY A C 1
ATOM 1547 O O . GLY A 1 206 ? 1.540 10.554 -16.718 1.00 82.62 206 GLY A O 1
ATOM 1548 N N . SER A 1 207 ? 2.954 9.128 -15.729 1.00 81.50 207 SER A N 1
ATOM 1549 C CA . SER A 1 207 ? 3.476 8.530 -16.956 1.00 81.50 207 SER A CA 1
ATOM 1550 C C . SER A 1 207 ? 3.742 7.053 -16.712 1.00 81.50 207 SER A C 1
ATOM 1552 O O . SER A 1 207 ? 4.196 6.690 -15.634 1.00 81.50 207 SER A O 1
ATOM 1554 N N . ALA A 1 208 ? 3.499 6.231 -17.730 1.00 76.94 208 ALA A N 1
ATOM 1555 C CA . ALA A 1 208 ? 3.910 4.827 -17.772 1.00 76.94 208 ALA A CA 1
ATOM 1556 C C . ALA A 1 208 ? 5.116 4.610 -18.708 1.00 76.94 208 ALA A C 1
ATOM 1558 O O . ALA A 1 208 ? 5.512 3.482 -18.970 1.00 76.94 208 ALA A O 1
ATOM 1559 N N . LYS A 1 209 ? 5.688 5.687 -19.268 1.00 80.88 209 LYS A N 1
ATOM 1560 C CA . LYS A 1 209 ? 6.843 5.586 -20.169 1.00 80.88 209 LYS A CA 1
ATOM 1561 C C . LYS A 1 209 ? 8.132 5.378 -19.364 1.00 80.88 209 LYS A C 1
ATOM 1563 O O . LYS A 1 209 ? 8.343 6.140 -18.416 1.00 80.88 209 LYS A O 1
ATOM 1568 N N . PRO A 1 210 ? 9.015 4.454 -19.781 1.00 80.19 210 PRO A N 1
ATOM 1569 C CA . PRO A 1 210 ? 10.305 4.249 -19.133 1.00 80.19 210 PRO A CA 1
ATOM 1570 C C . PRO A 1 210 ? 11.141 5.531 -19.127 1.00 80.19 210 PRO A C 1
ATOM 1572 O O . PRO A 1 210 ? 11.275 6.196 -20.156 1.00 80.19 210 PRO A O 1
ATOM 1575 N N . ILE A 1 211 ? 11.696 5.877 -17.965 1.00 78.50 211 ILE A N 1
ATOM 1576 C CA . ILE A 1 211 ? 12.536 7.072 -17.785 1.00 78.50 211 ILE A CA 1
ATOM 1577 C C . ILE A 1 211 ? 14.025 6.720 -17.978 1.00 78.50 211 ILE A C 1
ATOM 1579 O O . ILE A 1 211 ? 14.819 7.599 -18.315 1.00 78.50 211 ILE A O 1
ATOM 1583 N N . VAL A 1 212 ? 14.402 5.441 -17.810 1.00 59.91 212 VAL A N 1
ATOM 1584 C CA . VAL A 1 212 ? 15.769 4.903 -17.983 1.00 59.91 212 VAL A CA 1
ATOM 1585 C C . VAL A 1 212 ? 15.745 3.466 -18.502 1.00 59.91 212 VAL A C 1
ATOM 1587 O O . VAL A 1 212 ? 14.948 2.665 -17.964 1.00 59.91 212 VAL A O 1
#

Foldseek 3Di:
DVVCLVVVCVVVVHDLVVSLVVVVVVLVLLLVLQLVLLVVCLPVNLVVSCVVDDPNNNLLRVQLNCLVPPDLVCLLVVVLVVVVVVVVVVVVCVVVVVVCCVPVHPDPVPPPVPDDDPVPVVVVVVVVVVVVVSVVVSCLSSQLCLAASSRSSNSSSNVVSVVSVCVSVLSVVQSVCCVVVVDPVVSVVVVVVVVVVVVVVCVVDPDSHHPD

Radius of gyration: 20.07 Å; chains: 1; bounding box: 53×43×51 Å

Secondary structure (DSSP, 8-state):
-TTTHHHHHHHTT--HHHHHHHHHHHHHHHHHHHHHHHHHHHHH-HHHHHHH-SSSSHHHHHHHHHHHHS-HHHHHHHHHHHHHHHHHHHHHHHHHHHHHHHHH--TTSSSSTTS-TTHHHHHHHHHHHHHHHHHHHHHHHHHHHHH-TTSHHHHHHHHHHHHHHHHHHHHHHHHHHHHHH--HHHHHHHHHHHHHHHHHHHHHH---S---

Sequence (212 aa):
MPLVIPAITKELDLSKTDSGTILSSFFWGYTLTQVFGGYLSDRIGGHKVIIAAAIGVHFPSMSSLTSQNLIESERASFFSILMSGSAFGTLVTGTLGSFVLDYFGWQAVFYTIGLVTEYQWALVCVSVAIAATGFHNCGITVNPQDLAPKHSGSVFGLMNTIGAVPGFLGVYLAGYILETTKSWVAVFQATAAINILGCIVFVIYGSAKPIV

InterPro domains:
  IPR011701 Major facilitator superfamily [PF07690] (4-56)
  IPR020846 Major facilitator superfamily domain [PS50850] (1-212)
  IPR036259 MFS transporter superfamily [G3DSA:1.20.1250.20] (1-53)
  IPR036259 MFS transporter superfamily [G3DSA:1.20.1250.20] (54-114)
  IPR036259 MFS transporter superfamily [G3DSA:1.20.1250.20] (115-211)
  IPR036259 MFS transporter superfamily [SSF103473] (3-116)
  IPR036259 MFS transporter superfamily [SSF103473] (115-205)
  IPR050382 Major Facilitator Superfamily Sodium/Anion Cotransporter [PTHR11662] (120-209)